Protein AF-A0A932K5E8-F1 (afdb_monomer_lite)

Foldseek 3Di:
DDPPPDPPPDPVVVVVVVVVVLVVQCVCCVPVVSNVSVVVSVVVVVCVVCVVCVVVCCCVVVVVLVVVLVVLCQPPDPPDRPNDPVSCVVDPVNVVSNLLVVLLCLLVVDPDDDDDPSVVSVVSNVVSVVVVVVVVVVVVVVVVVVVVVVVVVVLVVCCDVVNVRPNVVVVVVVVVVVVVVVVVVPPDDPPDDD

Sequence (194 aa):
MSPSFVPHTLERNLLILVPTILGILTLTRLIPRVSWLSRISFGFLMGYGAGLAIPLTIASLLLKQVAGTVLPLVSVEDQRIQTSLPALLGNVNSLFIIVGVLAVLIYFFFSIQHTGPLRVISRIGISFLMVYFGASFGATVMGRFSLLYGRLFDLYTFSTDRYFYATPILLGLLLLSLLALALLERKPPPTGGA

Radius of gyration: 31.19 Å; chains: 1; bounding box: 66×71×82 Å

Secondary structure (DSSP, 8-state):
---------SHHHHHHHHHHHHHHHHHGGGSTTTTTTHHHHHHHHHHHHHHHHHHHHHHHHHHHHHHHHHGGGS---TT-----HHHHHH-HHHHHHHHHHHHHHHHHS-SS---STHHHHHHHHHHHHHHHHHHHHHHHHHHHHHHHHHHHHHHHHTTSGGGTTHHHHHHHHHHHHHHHHHHHHTS-------

Structure (mmCIF, N/CA/C/O backbone):
data_AF-A0A932K5E8-F1
#
_entry.id   AF-A0A932K5E8-F1
#
loop_
_atom_site.group_PDB
_atom_site.id
_atom_site.type_symbol
_atom_site.label_atom_id
_atom_site.label_alt_id
_atom_site.label_comp_id
_atom_site.label_asym_id
_atom_site.label_entity_id
_atom_site.label_seq_id
_atom_site.pdbx_PDB_ins_code
_atom_site.Cartn_x
_atom_site.Cartn_y
_atom_site.Cartn_z
_atom_site.occupancy
_atom_site.B_iso_or_equiv
_atom_site.auth_seq_id
_atom_site.auth_comp_id
_atom_site.auth_asym_id
_atom_site.auth_atom_id
_atom_site.pdbx_PDB_model_num
ATOM 1 N N . MET A 1 1 ? 14.011 -46.465 1.479 1.00 44.19 1 MET A N 1
ATOM 2 C CA . MET A 1 1 ? 12.967 -46.086 2.454 1.00 44.19 1 MET A CA 1
ATOM 3 C C . MET A 1 1 ? 11.695 -45.820 1.669 1.00 44.19 1 MET A C 1
ATOM 5 O O . MET A 1 1 ? 11.722 -44.999 0.764 1.00 44.19 1 MET A O 1
ATOM 9 N N . SER A 1 2 ? 10.664 -46.615 1.918 1.00 39.50 2 SER A N 1
ATOM 10 C CA . SER A 1 2 ? 9.413 -46.709 1.162 1.00 39.50 2 SER A CA 1
ATOM 11 C C . SER A 1 2 ? 8.631 -45.387 1.080 1.00 39.50 2 SER A C 1
ATOM 13 O O . SER A 1 2 ? 8.605 -44.642 2.060 1.00 39.50 2 SER A O 1
ATOM 15 N N . PR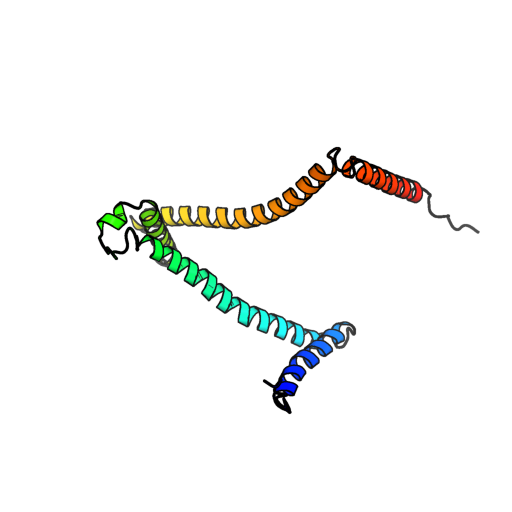O A 1 3 ? 7.925 -45.113 -0.036 1.00 46.44 3 PRO A N 1
ATOM 16 C CA . PRO A 1 3 ? 6.834 -44.153 -0.025 1.00 46.44 3 PRO A CA 1
ATOM 17 C C . PRO A 1 3 ? 5.711 -44.776 0.810 1.00 46.44 3 PRO A C 1
ATOM 19 O O . PRO A 1 3 ? 5.088 -45.760 0.411 1.00 46.44 3 PRO A O 1
ATOM 22 N N . SER A 1 4 ? 5.504 -44.268 2.021 1.00 48.47 4 SER A N 1
ATOM 23 C CA . SER A 1 4 ? 4.372 -44.656 2.851 1.00 48.47 4 SER A CA 1
ATOM 24 C C . SER A 1 4 ? 3.094 -44.141 2.193 1.00 48.47 4 SER A C 1
ATOM 26 O O . SER A 1 4 ? 2.711 -42.981 2.326 1.00 48.47 4 SER A O 1
ATOM 28 N N . PHE A 1 5 ? 2.424 -45.032 1.464 1.00 51.44 5 PHE A N 1
ATOM 29 C CA . PHE A 1 5 ? 1.006 -44.918 1.159 1.00 51.44 5 PHE A CA 1
ATOM 30 C C . PHE A 1 5 ? 0.250 -44.909 2.488 1.00 51.44 5 PHE A C 1
ATOM 32 O O . PHE A 1 5 ? -0.075 -45.951 3.050 1.00 51.44 5 PHE A O 1
ATOM 39 N N . VAL A 1 6 ? 0.032 -43.714 3.030 1.00 61.41 6 VAL A N 1
ATOM 40 C CA . VAL A 1 6 ? -0.882 -43.507 4.148 1.00 61.41 6 VAL A CA 1
ATOM 41 C C . VAL A 1 6 ? -2.296 -43.704 3.591 1.00 61.41 6 VAL A C 1
ATOM 43 O O . VAL A 1 6 ? -2.681 -42.966 2.679 1.00 61.41 6 VAL A O 1
ATOM 46 N N . PRO A 1 7 ? -3.093 -44.670 4.079 1.00 49.12 7 PRO A N 1
ATOM 47 C CA . PRO A 1 7 ? -4.482 -44.792 3.663 1.00 49.12 7 PRO A CA 1
ATOM 48 C C . PRO A 1 7 ? -5.259 -43.589 4.220 1.00 49.12 7 PRO A C 1
ATOM 50 O O . PRO A 1 7 ? -5.641 -43.543 5.385 1.00 49.12 7 PRO A O 1
ATOM 53 N N . HIS A 1 8 ? -5.448 -42.559 3.395 1.00 58.03 8 HIS A N 1
ATOM 54 C CA . HIS A 1 8 ? -6.218 -41.353 3.716 1.00 58.03 8 HIS A CA 1
ATOM 55 C C . HIS A 1 8 ? -7.723 -41.607 3.575 1.00 58.03 8 HIS A C 1
ATOM 57 O O . HIS A 1 8 ? -8.399 -40.990 2.755 1.00 58.03 8 HIS A O 1
ATOM 63 N N . THR A 1 9 ? -8.268 -42.555 4.324 1.00 64.12 9 THR A N 1
ATOM 64 C CA . THR A 1 9 ? -9.646 -43.009 4.118 1.00 64.12 9 THR A CA 1
ATOM 65 C C . THR A 1 9 ? -10.542 -42.510 5.242 1.00 64.12 9 THR A C 1
ATOM 67 O O . THR A 1 9 ? -10.662 -43.164 6.269 1.00 64.12 9 THR A O 1
ATOM 70 N N . LEU A 1 10 ? -11.099 -41.307 5.032 1.00 56.56 10 LEU A N 1
ATOM 71 C CA . LEU A 1 10 ? -12.474 -40.843 5.329 1.00 56.56 10 LEU A CA 1
ATOM 72 C C . LEU A 1 10 ? -12.497 -39.353 5.734 1.00 56.56 10 LEU A C 1
ATOM 74 O O . LEU A 1 10 ? -13.234 -38.576 5.131 1.00 56.56 10 LEU A O 1
ATOM 78 N N . GLU A 1 11 ? -11.624 -38.913 6.648 1.00 59.44 11 GLU A N 1
ATOM 79 C CA . GLU A 1 11 ? -11.642 -37.524 7.156 1.00 59.44 11 GLU A CA 1
ATOM 80 C C . GLU A 1 11 ? -11.139 -36.485 6.138 1.00 59.44 11 GLU A C 1
ATOM 82 O O . GLU A 1 11 ? -11.678 -35.383 6.029 1.00 59.44 11 GLU A O 1
ATOM 87 N N . ARG A 1 12 ? -10.154 -36.851 5.307 1.00 60.47 12 ARG A N 1
ATOM 88 C CA . ARG A 1 12 ? -9.598 -35.967 4.264 1.00 60.47 12 ARG A CA 1
ATOM 89 C C . ARG A 1 12 ? -10.563 -35.736 3.095 1.00 60.47 12 ARG A C 1
ATOM 91 O O . ARG A 1 12 ? -10.494 -34.697 2.444 1.00 60.47 12 ARG A O 1
ATOM 98 N N . ASN A 1 13 ? -11.483 -36.673 2.851 1.00 65.25 13 ASN A N 1
ATOM 99 C CA . ASN A 1 13 ? -12.465 -36.574 1.767 1.00 65.25 13 ASN A CA 1
ATOM 100 C C . ASN A 1 13 ? -13.564 -35.544 2.080 1.00 65.25 13 ASN A C 1
ATOM 102 O O . ASN A 1 13 ? -13.998 -34.828 1.179 1.00 65.25 13 ASN A O 1
ATOM 106 N N . LEU A 1 14 ? -13.952 -35.392 3.353 1.00 63.97 14 LEU A N 1
ATOM 107 C CA . LEU A 1 14 ? -14.889 -34.346 3.790 1.00 63.97 14 LEU A CA 1
ATOM 108 C C . LEU A 1 14 ? -14.326 -32.933 3.568 1.00 63.97 14 LEU A C 1
ATOM 110 O O . LEU A 1 14 ? -15.061 -32.021 3.192 1.00 63.97 14 LEU A O 1
ATOM 114 N N . LEU A 1 15 ? -13.010 -32.765 3.720 1.00 76.38 15 LEU A N 1
ATOM 115 C CA . LEU A 1 15 ? -12.326 -31.484 3.521 1.00 76.38 15 LEU A CA 1
ATOM 116 C C . LEU A 1 15 ? -12.278 -31.062 2.039 1.00 76.38 15 LEU A C 1
ATOM 118 O O . LEU A 1 15 ? -12.256 -29.872 1.741 1.00 76.38 15 LEU A O 1
ATOM 122 N N . ILE A 1 16 ? -12.328 -32.023 1.108 1.00 78.25 16 ILE A N 1
ATOM 123 C CA . ILE A 1 16 ? -12.427 -31.782 -0.345 1.00 78.25 16 ILE A CA 1
ATOM 124 C C . ILE A 1 16 ? -13.882 -31.516 -0.762 1.00 78.25 16 ILE A C 1
ATOM 126 O O . ILE A 1 16 ? -14.140 -30.778 -1.716 1.00 78.25 16 ILE A O 1
ATOM 130 N N . LEU A 1 17 ? -14.852 -32.063 -0.028 1.00 83.25 17 LEU A N 1
ATOM 131 C CA . LEU A 1 17 ? -16.273 -31.922 -0.336 1.00 83.25 17 LEU A CA 1
ATOM 132 C C . LEU A 1 17 ? -16.746 -30.462 -0.242 1.00 83.25 17 LEU A C 1
ATOM 134 O O . LEU A 1 17 ? -17.456 -29.993 -1.127 1.00 83.25 17 LEU A O 1
ATOM 138 N N . VAL A 1 18 ? -16.298 -29.720 0.776 1.00 85.31 18 VAL A N 1
ATOM 139 C CA . VAL A 1 18 ? -16.659 -28.305 0.989 1.00 85.31 18 VAL A CA 1
ATOM 140 C C . VAL A 1 18 ? -16.274 -27.404 -0.202 1.00 85.31 18 VAL A C 1
ATOM 142 O O . VAL A 1 18 ? -17.171 -26.776 -0.766 1.00 85.31 18 VAL A O 1
ATOM 145 N N . PRO A 1 19 ? -15.005 -27.337 -0.659 1.00 85.31 19 PRO A N 1
ATOM 146 C CA . PRO A 1 19 ? -14.639 -26.521 -1.817 1.00 85.31 19 PRO A CA 1
ATOM 147 C C . PRO A 1 19 ? -15.270 -27.025 -3.120 1.00 85.31 19 PRO A C 1
ATOM 149 O O . PRO A 1 19 ? -15.580 -26.213 -3.989 1.00 85.31 19 PRO A O 1
ATOM 152 N N . THR A 1 20 ? -15.529 -28.330 -3.248 1.00 86.88 20 THR A N 1
ATOM 153 C CA . THR A 1 20 ? -16.212 -28.891 -4.427 1.00 86.88 20 THR A CA 1
ATOM 154 C C . THR A 1 20 ? -17.667 -28.427 -4.497 1.00 86.88 20 THR A C 1
ATOM 156 O O . THR A 1 20 ? -18.115 -27.961 -5.544 1.00 86.88 20 THR A O 1
ATOM 159 N N . ILE A 1 21 ? -18.390 -28.465 -3.372 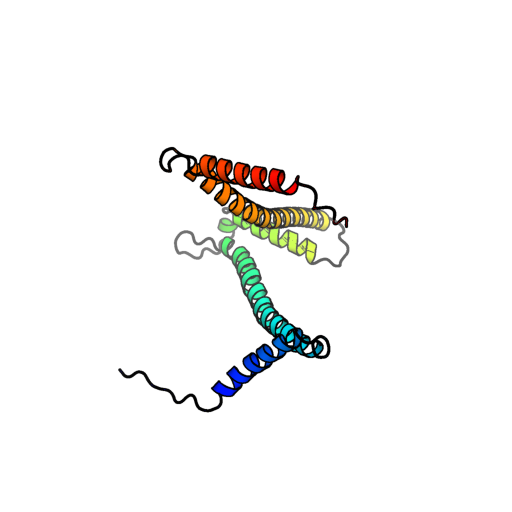1.00 90.00 21 ILE A N 1
ATOM 160 C CA . ILE A 1 21 ? -19.756 -27.935 -3.269 1.00 90.00 21 ILE A CA 1
ATOM 161 C C . ILE A 1 21 ? -19.754 -26.433 -3.555 1.00 90.00 21 ILE A C 1
ATOM 163 O O . ILE A 1 21 ? -20.521 -25.976 -4.397 1.00 90.00 21 ILE A O 1
ATOM 167 N N . LEU A 1 22 ? -18.866 -25.663 -2.921 1.00 87.94 22 LEU A N 1
ATOM 168 C CA . LEU A 1 22 ? -18.779 -24.217 -3.147 1.00 87.94 22 LEU A CA 1
ATOM 169 C C . LEU A 1 22 ? -18.442 -23.877 -4.606 1.00 87.94 22 LEU A C 1
ATOM 171 O O . LEU A 1 22 ? -18.996 -22.914 -5.139 1.00 87.94 22 LEU A O 1
ATOM 175 N N . GLY A 1 23 ? -17.600 -24.680 -5.260 1.00 86.31 23 GLY A N 1
ATOM 176 C CA . GLY A 1 23 ? -17.284 -24.584 -6.683 1.00 86.31 23 GLY A CA 1
ATOM 177 C C . GLY A 1 23 ? -18.501 -24.840 -7.570 1.00 86.31 23 GLY A C 1
ATOM 178 O O . GLY A 1 23 ? -18.822 -24.005 -8.414 1.00 86.31 23 GLY A O 1
ATOM 179 N N . ILE A 1 24 ? -19.247 -25.921 -7.328 1.00 89.19 24 ILE A N 1
ATOM 180 C CA . ILE A 1 24 ? -20.499 -26.218 -8.049 1.00 89.19 24 ILE A CA 1
ATOM 181 C C . ILE A 1 24 ? -21.523 -25.094 -7.842 1.00 89.19 24 ILE A C 1
ATOM 183 O O . ILE A 1 24 ? -22.178 -24.655 -8.788 1.00 89.19 24 ILE A O 1
ATOM 187 N N . LEU A 1 25 ? -21.611 -24.555 -6.626 1.00 87.88 25 LEU A N 1
ATOM 188 C CA . LEU A 1 25 ? -22.473 -23.423 -6.310 1.00 87.88 25 LEU A CA 1
ATOM 189 C C . LEU A 1 25 ? -22.115 -22.158 -7.110 1.00 87.88 25 LEU A C 1
ATOM 191 O O . LEU A 1 25 ? -23.016 -21.383 -7.425 1.00 87.88 25 LEU A O 1
ATOM 195 N N . THR A 1 26 ? -20.857 -21.952 -7.521 1.00 87.19 26 THR A N 1
ATOM 196 C CA . THR A 1 26 ? -20.506 -20.825 -8.412 1.00 87.19 26 THR A CA 1
ATOM 197 C C . THR A 1 26 ? -21.070 -20.978 -9.827 1.00 87.19 26 THR A C 1
ATOM 199 O O . THR A 1 26 ? -21.420 -19.975 -10.452 1.00 87.19 26 THR A O 1
ATOM 202 N N . LEU A 1 27 ? -21.248 -22.213 -10.315 1.00 87.31 27 LEU A N 1
ATOM 203 C CA . LEU A 1 27 ? -21.811 -22.480 -11.645 1.00 87.31 27 LEU A CA 1
ATOM 204 C C . LEU A 1 27 ? -23.292 -22.089 -11.734 1.00 87.31 27 LEU A C 1
ATOM 206 O O . LEU A 1 27 ? -23.773 -21.731 -12.809 1.00 87.31 27 LEU A O 1
ATOM 210 N N . THR A 1 28 ? -24.006 -22.056 -10.602 1.00 88.19 28 THR A N 1
ATOM 211 C CA . THR A 1 28 ? -25.412 -21.604 -10.542 1.00 88.19 28 THR A CA 1
ATOM 212 C C . THR A 1 28 ? -25.599 -20.145 -10.969 1.00 88.19 28 THR A C 1
ATOM 214 O O . THR A 1 28 ? -26.714 -19.744 -11.298 1.00 88.19 28 THR A O 1
ATOM 217 N N . ARG A 1 29 ? -24.514 -19.358 -11.053 1.00 82.38 29 ARG A N 1
ATOM 218 C CA . ARG A 1 29 ? -24.519 -17.996 -11.605 1.00 82.38 29 ARG A CA 1
ATOM 219 C C . ARG A 1 29 ? -24.986 -17.942 -13.066 1.00 82.38 29 ARG A C 1
ATOM 221 O O . ARG A 1 29 ? -25.520 -16.917 -13.478 1.00 82.38 29 ARG A O 1
ATOM 228 N N . LEU A 1 30 ? -24.812 -19.018 -13.837 1.00 84.69 30 LEU A N 1
ATOM 229 C CA . LEU A 1 30 ? -25.235 -19.089 -15.243 1.00 84.69 30 LEU A CA 1
ATOM 230 C C . LEU A 1 30 ? -26.766 -19.118 -15.401 1.00 84.69 30 LEU A C 1
ATOM 232 O O . LEU A 1 30 ? -27.276 -18.790 -16.469 1.00 84.69 30 LEU A O 1
ATOM 236 N N . ILE A 1 31 ? -27.505 -19.478 -14.345 1.00 88.69 31 ILE A N 1
ATOM 237 C CA . ILE A 1 31 ? -28.967 -19.552 -14.358 1.00 88.69 31 ILE A CA 1
ATOM 238 C C . ILE A 1 31 ? -29.522 -18.421 -13.475 1.00 88.69 31 ILE A C 1
ATOM 240 O O . ILE A 1 31 ? -29.455 -18.508 -12.244 1.00 88.69 31 ILE A O 1
ATOM 244 N N . PRO A 1 32 ? -30.136 -17.370 -14.054 1.00 78.31 32 PRO A N 1
ATOM 245 C CA . PRO A 1 32 ? -30.545 -16.177 -13.306 1.00 78.31 32 PRO A CA 1
ATOM 246 C C . PRO A 1 32 ? -31.547 -16.463 -12.173 1.00 78.31 32 PRO A C 1
ATOM 248 O O . PRO A 1 32 ? -31.573 -15.733 -11.187 1.00 78.31 32 PRO A O 1
ATOM 251 N N . ARG A 1 33 ? -32.324 -17.554 -12.259 1.00 82.00 33 ARG A N 1
ATOM 252 C CA . ARG A 1 33 ? -33.308 -17.953 -11.233 1.00 82.00 33 ARG A CA 1
ATOM 253 C C . ARG A 1 33 ? -32.697 -18.523 -9.946 1.00 82.00 33 ARG A C 1
ATOM 255 O O . ARG A 1 33 ? -33.308 -18.381 -8.895 1.00 82.00 33 ARG A O 1
ATOM 262 N N . VAL A 1 34 ? -31.513 -19.141 -10.002 1.00 87.19 34 VAL A N 1
ATOM 263 C CA . VAL A 1 34 ? -30.836 -19.755 -8.832 1.00 87.19 34 VAL A CA 1
ATOM 264 C C . VAL A 1 34 ? -29.540 -19.039 -8.440 1.00 87.19 34 VAL A C 1
ATOM 266 O O . VAL A 1 34 ? -28.855 -19.448 -7.504 1.00 87.19 34 VAL A O 1
ATOM 269 N N . SER A 1 35 ? -29.238 -17.907 -9.082 1.00 83.38 35 SER A N 1
ATOM 270 C CA . SER A 1 35 ? -28.021 -17.119 -8.854 1.00 83.38 35 SER A CA 1
ATOM 271 C C . SER A 1 35 ? -27.822 -16.643 -7.404 1.00 83.38 35 SER A C 1
ATOM 273 O O . SER A 1 35 ? -26.704 -16.264 -7.048 1.00 83.38 35 SER A O 1
ATOM 275 N N . TRP A 1 36 ? -28.855 -16.636 -6.554 1.00 87.19 36 TRP A N 1
ATOM 276 C CA . TRP A 1 36 ? -28.710 -16.307 -5.131 1.00 87.19 36 TRP A CA 1
ATOM 277 C C . TRP A 1 36 ? -27.770 -17.277 -4.400 1.00 87.19 36 TRP A C 1
ATOM 279 O O . TRP A 1 36 ? -27.002 -16.843 -3.543 1.00 87.19 36 TRP A O 1
ATOM 289 N N . LEU A 1 37 ? -27.744 -18.552 -4.793 1.00 86.69 37 LEU A N 1
ATOM 290 C CA . LEU A 1 37 ? -26.937 -19.577 -4.131 1.00 86.69 37 LEU A CA 1
ATOM 291 C C . LEU A 1 37 ? -25.427 -19.360 -4.344 1.00 86.69 37 LEU A C 1
ATOM 293 O O . LEU A 1 37 ? -24.624 -19.589 -3.442 1.00 86.69 37 LEU A O 1
ATOM 297 N N . SER A 1 38 ? -25.044 -18.785 -5.489 1.00 87.88 38 SER A N 1
ATOM 298 C CA . SER A 1 38 ? -23.664 -18.374 -5.773 1.00 87.88 38 SER A CA 1
ATOM 299 C C . SER A 1 38 ? -23.144 -17.293 -4.810 1.00 87.88 38 SER A C 1
ATOM 301 O O . SER A 1 38 ? -21.930 -17.196 -4.616 1.00 87.88 38 SER A O 1
ATOM 303 N N . ARG A 1 39 ? -24.022 -16.505 -4.166 1.00 88.75 39 ARG A N 1
ATOM 304 C CA . ARG A 1 39 ? -23.615 -15.486 -3.177 1.00 88.75 39 ARG A CA 1
ATOM 305 C C . ARG A 1 39 ? -22.995 -16.113 -1.931 1.00 88.75 39 ARG A C 1
ATOM 307 O O . ARG A 1 39 ? -22.100 -15.510 -1.352 1.00 88.75 39 ARG A O 1
ATOM 314 N N . ILE A 1 40 ? -23.423 -17.321 -1.557 1.00 90.38 40 ILE A N 1
ATOM 315 C CA . ILE A 1 40 ? -22.870 -18.062 -0.414 1.00 90.38 40 ILE A CA 1
ATOM 316 C C . ILE A 1 40 ? -21.417 -18.457 -0.704 1.00 90.38 40 ILE A C 1
ATOM 318 O O . ILE A 1 40 ? -20.550 -18.235 0.137 1.00 90.38 40 ILE A O 1
ATOM 322 N N . SER A 1 41 ? -21.119 -18.937 -1.917 1.00 89.44 41 SER A N 1
ATOM 323 C CA . SER A 1 41 ? -19.744 -19.249 -2.329 1.00 89.44 41 SER A CA 1
ATOM 324 C C . SER A 1 41 ? -18.839 -18.025 -2.353 1.00 89.44 41 SER A C 1
ATOM 326 O O . SER A 1 41 ? -17.715 -18.087 -1.858 1.00 89.44 41 SER A O 1
ATOM 328 N N . PHE A 1 42 ? -19.321 -16.899 -2.885 1.00 87.25 42 PHE A N 1
ATOM 329 C CA . PHE A 1 42 ? -18.551 -15.653 -2.875 1.00 87.25 42 PHE A CA 1
ATOM 330 C C . PHE A 1 42 ? -18.354 -15.107 -1.459 1.00 87.25 42 PHE A C 1
ATOM 332 O O . PHE A 1 42 ? -17.260 -14.648 -1.141 1.00 87.25 42 PHE A O 1
ATOM 339 N N . GLY A 1 43 ? -19.372 -15.202 -0.599 1.00 91.75 43 GLY A N 1
ATOM 340 C CA . GLY A 1 43 ? -19.283 -14.827 0.810 1.00 91.75 43 GLY A CA 1
ATOM 341 C C . GLY A 1 43 ? -18.272 -15.678 1.576 1.00 91.75 43 GLY A C 1
ATOM 342 O O . GLY A 1 43 ? -17.451 -15.128 2.304 1.00 91.75 43 GLY A O 1
ATOM 343 N N . PHE A 1 44 ? -18.262 -16.996 1.355 1.00 91.19 44 PHE A N 1
ATOM 344 C CA . PHE A 1 44 ? -17.268 -17.893 1.944 1.00 91.19 44 PHE A CA 1
ATOM 345 C C . PHE A 1 44 ? -15.853 -17.581 1.448 1.00 91.19 44 PHE A C 1
ATOM 347 O O . PHE A 1 44 ? -14.931 -17.490 2.253 1.00 91.19 44 PHE A O 1
ATOM 354 N N . LEU A 1 45 ? -15.673 -17.366 0.140 1.00 89.94 45 LEU A N 1
ATOM 355 C CA . LEU A 1 45 ? -14.366 -17.046 -0.436 1.00 89.94 45 LEU A CA 1
ATOM 356 C C . LEU A 1 45 ? -13.817 -15.715 0.102 1.00 89.94 45 LEU A C 1
ATOM 358 O O . LEU A 1 45 ? -12.649 -15.648 0.485 1.00 89.94 45 LEU A O 1
ATOM 362 N N . MET A 1 46 ? -14.658 -14.677 0.181 1.00 92.50 46 MET A N 1
ATOM 363 C CA . MET A 1 46 ? -14.279 -13.397 0.787 1.00 92.50 46 MET A CA 1
ATOM 364 C C . MET A 1 46 ? -14.020 -13.526 2.288 1.00 92.50 46 MET A C 1
ATOM 366 O O . MET A 1 46 ? -13.043 -12.971 2.778 1.00 92.50 46 MET A O 1
ATOM 370 N N . GLY A 1 47 ? -14.848 -14.282 3.013 1.00 93.19 47 GLY A N 1
ATOM 371 C CA . GLY A 1 47 ? -14.684 -14.517 4.448 1.00 93.19 47 GLY A CA 1
ATOM 372 C C . GLY A 1 47 ? -13.394 -15.265 4.777 1.00 93.19 47 GLY A C 1
ATOM 373 O O . GLY A 1 47 ? -12.660 -14.854 5.669 1.00 93.19 47 GLY A O 1
ATOM 374 N N . TYR A 1 48 ? -13.067 -16.311 4.016 1.00 91.62 48 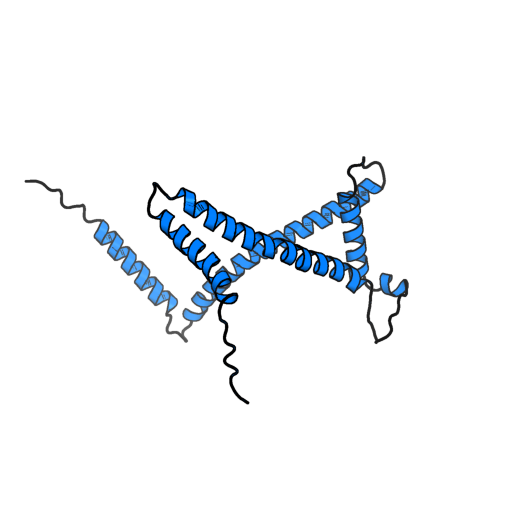TYR A N 1
ATOM 375 C CA . TYR A 1 48 ? -11.804 -17.038 4.136 1.00 91.62 48 TYR A CA 1
ATOM 376 C C . TYR A 1 48 ? -10.604 -16.149 3.783 1.00 91.62 48 TYR A C 1
ATOM 378 O O . TYR A 1 48 ? -9.642 -16.069 4.547 1.00 91.62 48 TYR A O 1
ATOM 386 N N . GLY A 1 49 ? -10.682 -15.430 2.658 1.00 91.50 49 GLY A N 1
ATOM 387 C CA . GLY A 1 49 ? -9.627 -14.521 2.215 1.00 91.50 49 GLY A CA 1
ATOM 388 C C . GLY A 1 49 ? -9.350 -13.410 3.229 1.00 91.50 49 GLY A C 1
ATOM 389 O O . GLY A 1 49 ? -8.206 -13.217 3.630 1.00 91.50 49 GLY A O 1
ATOM 390 N N . ALA A 1 50 ? -10.392 -12.724 3.699 1.00 93.00 50 ALA A N 1
ATOM 391 C CA . ALA A 1 50 ? -10.279 -11.681 4.715 1.00 93.00 50 ALA A CA 1
ATOM 392 C C . ALA A 1 50 ? -9.855 -12.248 6.080 1.00 93.00 50 ALA A C 1
ATOM 394 O O . ALA A 1 50 ? -9.013 -11.655 6.751 1.00 93.00 50 ALA A O 1
ATOM 395 N N . GLY A 1 51 ? -10.381 -13.413 6.469 1.00 93.06 51 GLY A N 1
ATOM 396 C CA . GLY A 1 51 ? -10.066 -14.077 7.734 1.00 93.06 51 GLY A CA 1
ATOM 397 C C . GLY A 1 51 ? -8.595 -14.469 7.865 1.00 93.06 51 GLY A C 1
ATOM 398 O O . GLY A 1 51 ? -8.046 -14.396 8.959 1.00 93.06 51 GLY A O 1
ATOM 399 N N . LEU A 1 52 ? -7.933 -14.815 6.758 1.00 92.31 52 LEU A N 1
ATOM 400 C CA . LEU A 1 52 ? -6.483 -15.016 6.738 1.00 92.31 52 LEU A CA 1
ATOM 401 C C . LEU A 1 52 ? -5.722 -13.699 6.563 1.00 92.31 52 LEU A C 1
ATOM 403 O O . LEU A 1 52 ? -4.756 -13.441 7.280 1.00 92.31 52 LEU A O 1
ATOM 407 N N . ALA A 1 53 ? -6.148 -12.848 5.630 1.00 91.38 53 ALA A N 1
ATOM 408 C CA . ALA A 1 53 ? -5.409 -11.644 5.271 1.00 91.38 53 ALA A CA 1
ATOM 409 C C . ALA A 1 53 ? -5.354 -10.613 6.406 1.00 91.38 53 ALA A C 1
ATOM 411 O O . ALA A 1 53 ? -4.298 -10.029 6.632 1.00 91.38 53 ALA A O 1
ATOM 412 N N . ILE A 1 54 ? -6.447 -10.387 7.140 1.00 91.81 54 ILE A N 1
ATOM 413 C CA . ILE A 1 54 ? -6.513 -9.370 8.202 1.00 91.81 54 ILE A CA 1
ATOM 414 C C . ILE A 1 54 ? -5.496 -9.651 9.321 1.00 91.81 54 ILE A C 1
ATOM 416 O O . ILE A 1 54 ? -4.628 -8.807 9.541 1.00 91.81 54 ILE A O 1
ATOM 420 N N . PRO A 1 55 ? -5.507 -10.810 10.007 1.00 90.75 55 PRO A N 1
ATOM 421 C CA . PRO A 1 55 ? -4.541 -11.062 11.072 1.00 90.75 55 PRO A CA 1
ATOM 422 C C . PRO A 1 55 ? -3.106 -11.129 10.543 1.00 90.75 55 PRO A C 1
ATOM 424 O O . PRO A 1 55 ? -2.202 -10.637 11.211 1.00 90.75 55 PRO A O 1
ATOM 427 N N . LEU A 1 56 ? -2.878 -11.663 9.336 1.00 86.75 56 LEU A N 1
ATOM 428 C CA . LEU A 1 56 ? -1.541 -11.714 8.733 1.00 86.75 56 LEU A CA 1
ATOM 429 C C . LEU A 1 56 ? -0.996 -10.326 8.393 1.00 86.75 56 LEU A C 1
ATOM 431 O O . LEU A 1 56 ? 0.181 -10.051 8.629 1.00 86.75 56 LEU A O 1
ATOM 435 N N . THR A 1 57 ? -1.823 -9.440 7.843 1.00 87.69 57 THR A N 1
ATOM 436 C CA . THR A 1 57 ? -1.421 -8.065 7.517 1.00 87.69 57 THR A CA 1
ATOM 437 C C . THR A 1 57 ? -1.214 -7.241 8.780 1.00 87.69 57 THR A C 1
ATOM 439 O O . THR A 1 57 ? -0.193 -6.572 8.884 1.00 87.69 57 THR A O 1
ATOM 442 N N . ILE A 1 58 ? -2.099 -7.354 9.773 1.00 87.69 58 ILE A N 1
ATOM 443 C CA . ILE A 1 58 ? -1.935 -6.713 11.085 1.00 87.69 58 ILE A CA 1
ATOM 444 C C . ILE A 1 58 ? -0.648 -7.203 11.748 1.00 87.69 58 ILE A C 1
ATOM 446 O O . ILE A 1 58 ? 0.199 -6.388 12.104 1.00 87.69 58 ILE A O 1
ATOM 450 N N . ALA A 1 59 ? -0.456 -8.519 11.867 1.00 85.38 59 ALA A N 1
ATOM 451 C CA . ALA A 1 59 ? 0.729 -9.074 12.507 1.00 85.38 59 ALA A CA 1
ATOM 452 C C . ALA A 1 59 ? 2.005 -8.692 11.746 1.00 85.38 59 ALA A C 1
ATOM 454 O O . ALA A 1 59 ? 2.965 -8.221 12.343 1.00 85.38 59 ALA A O 1
ATOM 455 N N . SER A 1 60 ? 2.033 -8.830 10.422 1.00 84.81 60 SER A N 1
ATOM 456 C CA . SER A 1 60 ? 3.247 -8.541 9.655 1.00 84.81 60 SER A CA 1
ATOM 457 C C . SER A 1 60 ? 3.568 -7.053 9.556 1.00 84.81 60 SER A C 1
ATOM 459 O O . SER A 1 60 ? 4.737 -6.702 9.668 1.00 84.81 60 SER A O 1
ATOM 461 N N . LEU A 1 61 ? 2.583 -6.177 9.351 1.00 85.69 61 LEU A N 1
ATOM 462 C CA . LEU A 1 61 ? 2.828 -4.743 9.195 1.00 85.69 61 LEU A CA 1
ATOM 463 C C . LEU A 1 61 ? 3.040 -4.073 10.551 1.00 85.69 61 LEU A C 1
ATOM 465 O O . LEU A 1 61 ? 4.036 -3.372 10.716 1.00 85.69 61 LEU A O 1
ATOM 469 N N . LEU A 1 62 ? 2.177 -4.337 11.541 1.00 85.12 62 LEU A N 1
ATOM 470 C CA . LEU A 1 62 ? 2.307 -3.703 12.854 1.00 85.12 62 LEU A CA 1
ATOM 471 C C . LEU A 1 62 ? 3.513 -4.231 13.625 1.00 85.12 62 LEU A C 1
ATOM 473 O O . LEU A 1 62 ? 4.265 -3.408 14.139 1.00 85.12 62 LEU A O 1
ATOM 477 N N . LEU A 1 63 ? 3.764 -5.552 13.686 1.00 84.62 63 LEU A N 1
ATOM 478 C CA . LEU A 1 63 ? 4.952 -6.021 14.418 1.00 84.62 63 LEU A CA 1
ATOM 479 C C . LEU A 1 63 ? 6.240 -5.539 13.758 1.00 84.62 63 LEU A C 1
ATOM 481 O O . LEU A 1 63 ? 7.155 -5.152 14.476 1.00 84.62 63 LEU A O 1
ATOM 485 N N . LYS A 1 64 ? 6.331 -5.520 12.422 1.00 85.12 64 LYS A N 1
ATOM 486 C CA . LYS A 1 64 ? 7.528 -4.989 11.750 1.00 85.12 64 LYS A CA 1
ATOM 487 C C . LYS A 1 64 ? 7.695 -3.493 11.992 1.00 85.12 64 LYS A C 1
ATOM 489 O O . LYS A 1 64 ? 8.818 -3.047 12.200 1.00 85.12 64 LYS A O 1
ATOM 494 N N . GLN A 1 65 ? 6.604 -2.731 12.001 1.00 82.56 65 GLN A N 1
ATOM 495 C CA . GLN A 1 65 ? 6.647 -1.301 12.287 1.00 82.56 65 GLN A CA 1
ATOM 496 C C . GLN A 1 65 ? 7.070 -1.036 13.737 1.00 82.56 65 GLN A C 1
ATOM 498 O O . GLN A 1 65 ? 7.971 -0.236 13.962 1.00 82.56 65 GLN A O 1
ATOM 503 N N . VAL A 1 66 ? 6.508 -1.759 14.709 1.00 82.69 66 VAL A N 1
ATOM 504 C CA . VAL A 1 66 ? 6.895 -1.664 16.127 1.00 82.69 66 VAL A CA 1
ATOM 505 C C . VAL A 1 66 ? 8.347 -2.102 16.324 1.00 82.69 66 VAL A C 1
ATOM 507 O O . VAL A 1 66 ? 9.133 -1.359 16.908 1.00 82.69 66 VAL A O 1
ATOM 510 N N . ALA A 1 67 ? 8.754 -3.247 15.773 1.00 80.88 67 ALA A N 1
ATOM 511 C CA . ALA A 1 67 ? 10.140 -3.712 15.837 1.00 80.88 67 ALA A CA 1
ATOM 512 C C . ALA A 1 67 ? 11.113 -2.697 15.212 1.00 80.88 67 ALA A C 1
ATOM 514 O O . ALA A 1 67 ? 12.169 -2.433 15.781 1.00 80.88 67 ALA A O 1
ATOM 515 N N . GLY A 1 68 ? 10.729 -2.064 14.099 1.00 76.44 68 GLY A N 1
ATOM 516 C CA . GLY A 1 68 ? 11.497 -1.004 13.445 1.00 76.44 68 GLY A CA 1
ATOM 517 C C . GLY A 1 68 ? 11.665 0.268 14.282 1.00 76.44 68 GLY A C 1
ATOM 518 O O . GLY A 1 68 ? 12.622 1.001 14.063 1.00 76.44 68 GLY A O 1
ATOM 519 N N . THR A 1 69 ? 10.795 0.517 15.267 1.00 76.31 69 THR A N 1
ATOM 520 C CA . THR A 1 69 ? 10.967 1.618 16.236 1.00 76.31 69 THR A CA 1
ATOM 521 C C . THR A 1 69 ? 11.867 1.253 17.418 1.00 76.31 69 THR A C 1
ATOM 523 O O . THR A 1 69 ? 12.457 2.140 18.027 1.00 76.31 69 THR A O 1
ATOM 526 N N . VAL A 1 70 ? 12.016 -0.044 17.718 1.00 71.62 70 VAL A N 1
ATOM 527 C CA . VAL A 1 70 ? 12.847 -0.554 18.824 1.00 71.62 70 VAL A CA 1
ATOM 528 C C . VAL A 1 70 ? 14.281 -0.850 18.379 1.00 71.62 70 VAL A C 1
ATOM 530 O O . VAL A 1 70 ? 15.217 -0.577 19.122 1.00 71.62 70 VAL A O 1
ATOM 533 N N . LEU A 1 71 ? 14.485 -1.349 17.158 1.00 67.06 71 LEU A N 1
ATOM 534 C CA . LEU A 1 71 ? 15.815 -1.588 16.580 1.00 67.06 71 LEU A CA 1
ATOM 535 C C . LEU A 1 71 ? 16.783 -0.391 16.688 1.00 67.06 71 LEU A C 1
ATOM 537 O O . LEU A 1 71 ? 17.909 -0.590 17.134 1.00 67.06 71 LEU A O 1
ATOM 541 N N . PRO A 1 72 ? 16.382 0.848 16.343 1.00 63.66 72 PRO A N 1
ATOM 542 C CA . PRO A 1 72 ? 17.269 2.004 16.441 1.00 63.66 72 PRO A CA 1
ATOM 543 C C . PRO A 1 72 ? 17.660 2.380 17.882 1.00 63.66 72 PRO A C 1
ATOM 545 O O . PRO A 1 72 ? 18.672 3.052 18.074 1.00 63.66 72 PRO A O 1
ATOM 548 N N . LEU A 1 73 ? 16.893 1.956 18.894 1.00 59.38 73 LEU A N 1
ATOM 549 C CA . LEU A 1 73 ? 17.227 2.147 20.314 1.00 59.38 73 LEU A CA 1
ATOM 550 C C . LEU A 1 73 ? 18.327 1.190 20.794 1.00 59.38 73 LEU A C 1
ATOM 552 O O . LEU A 1 73 ? 18.928 1.421 21.841 1.00 59.38 73 LEU A O 1
ATOM 556 N N . VAL A 1 74 ? 18.585 0.121 20.040 1.00 60.38 74 VAL A N 1
ATOM 557 C CA . VAL A 1 74 ? 19.597 -0.889 20.343 1.00 60.38 74 VAL A CA 1
ATOM 558 C C . VAL A 1 74 ? 20.712 -0.754 19.310 1.00 60.38 74 VAL A C 1
ATOM 560 O O . VAL A 1 74 ? 20.775 -1.485 18.326 1.00 60.38 74 VAL A O 1
ATOM 563 N N . SER A 1 75 ? 21.603 0.215 19.512 1.00 55.06 75 SER A N 1
ATOM 564 C CA . SER A 1 75 ? 22.841 0.298 18.737 1.00 55.06 75 SER A CA 1
ATOM 565 C C . SER A 1 75 ? 23.742 -0.878 19.122 1.00 55.06 75 SER A C 1
ATOM 567 O O . SER A 1 75 ? 24.387 -0.859 20.170 1.00 55.06 75 SER A O 1
ATOM 569 N N . VAL A 1 76 ? 23.764 -1.922 18.292 1.00 55.31 76 VAL A N 1
ATOM 570 C CA . VAL A 1 76 ? 24.765 -2.992 18.377 1.00 55.31 76 VAL A CA 1
ATOM 571 C C . VAL A 1 76 ? 25.976 -2.540 17.575 1.00 55.31 76 VAL A C 1
ATOM 573 O O . VAL A 1 76 ? 26.178 -2.952 16.438 1.00 55.31 76 VAL A O 1
ATOM 576 N N . GLU A 1 77 ? 26.761 -1.651 18.167 1.00 54.03 77 GLU A N 1
ATOM 577 C CA . GLU A 1 77 ? 28.137 -1.445 17.738 1.00 54.03 77 GLU A CA 1
ATOM 578 C C . GLU A 1 77 ? 28.998 -2.362 18.619 1.00 54.03 77 GLU A C 1
ATOM 580 O O . GLU A 1 77 ? 28.968 -2.271 19.848 1.00 54.03 77 GLU A O 1
ATOM 585 N N . ASP A 1 78 ? 29.717 -3.290 17.988 1.00 51.72 78 ASP A N 1
ATOM 586 C CA . ASP A 1 78 ? 30.812 -4.041 18.611 1.00 51.72 78 ASP A CA 1
ATOM 587 C C . ASP A 1 78 ? 30.425 -5.021 19.747 1.00 51.72 78 ASP A C 1
ATOM 589 O O . ASP A 1 78 ? 31.003 -5.015 20.832 1.00 51.72 78 ASP A O 1
ATOM 593 N N . GLN A 1 79 ? 29.419 -5.882 19.511 1.00 53.47 79 GLN A N 1
ATOM 594 C CA . GLN A 1 79 ? 29.087 -7.067 20.338 1.00 53.47 79 GLN A CA 1
ATOM 595 C C . GLN A 1 79 ? 29.003 -6.809 21.861 1.00 53.47 79 GLN A C 1
ATOM 597 O O . GLN A 1 79 ? 29.235 -7.694 22.686 1.00 53.47 79 GLN A O 1
ATOM 602 N N . ARG A 1 80 ? 28.648 -5.589 22.265 1.00 54.03 80 ARG A N 1
ATOM 603 C CA . ARG A 1 80 ? 28.354 -5.228 23.652 1.00 54.03 80 ARG A CA 1
ATOM 604 C C . ARG A 1 80 ? 27.011 -4.526 23.655 1.00 54.03 80 ARG A C 1
ATOM 606 O O . ARG A 1 80 ? 26.851 -3.479 23.039 1.00 54.03 80 ARG A O 1
ATOM 613 N N . ILE A 1 81 ? 26.039 -5.106 24.354 1.00 55.62 81 ILE A N 1
ATOM 614 C CA . ILE A 1 81 ? 24.748 -4.460 24.598 1.00 55.62 81 ILE A CA 1
ATOM 615 C C . ILE A 1 81 ? 25.021 -3.282 25.536 1.00 55.62 81 ILE A C 1
ATOM 617 O O . ILE A 1 81 ? 25.078 -3.440 26.753 1.00 55.62 81 ILE A O 1
ATOM 621 N N . GLN A 1 82 ? 25.268 -2.105 24.969 1.00 52.44 82 GLN A N 1
ATOM 622 C CA . GLN A 1 82 ? 25.395 -0.873 25.732 1.00 52.44 82 GLN A CA 1
ATOM 623 C C . GLN A 1 82 ? 24.033 -0.184 25.745 1.00 52.44 82 GLN A C 1
ATOM 625 O O . GLN A 1 82 ? 23.686 0.564 24.838 1.00 52.44 82 GLN A O 1
ATOM 630 N N . THR A 1 83 ? 23.245 -0.425 26.792 1.00 55.88 83 THR A N 1
ATOM 631 C CA . THR A 1 83 ? 22.054 0.379 27.110 1.00 55.88 83 THR A CA 1
ATOM 632 C C . THR A 1 83 ? 22.489 1.698 27.752 1.00 55.88 83 THR A C 1
ATOM 634 O O . THR A 1 83 ? 22.171 1.974 28.910 1.00 55.88 83 THR A O 1
ATOM 637 N N . SER A 1 84 ? 23.302 2.486 27.050 1.00 52.06 84 SER A N 1
ATOM 638 C CA . SER A 1 84 ? 23.810 3.759 27.551 1.00 52.06 84 SER A CA 1
ATOM 639 C C . SER A 1 84 ? 23.097 4.918 26.845 1.00 52.06 84 SER A C 1
ATOM 641 O O . SER A 1 84 ? 23.104 5.048 25.624 1.00 52.06 84 SER A O 1
ATOM 643 N N . LEU A 1 85 ? 22.482 5.794 27.648 1.00 54.81 85 LEU A N 1
ATOM 644 C CA . LEU A 1 85 ? 21.884 7.072 27.235 1.00 54.81 85 LEU A CA 1
ATOM 645 C C . LEU A 1 85 ? 22.732 7.896 26.226 1.00 54.81 85 LEU A C 1
ATOM 647 O O . LEU A 1 85 ? 22.130 8.529 25.361 1.00 54.81 85 LEU A O 1
ATOM 651 N N . PRO A 1 86 ? 24.084 7.892 26.247 1.00 53.38 86 PRO A N 1
ATOM 652 C CA . PRO A 1 86 ? 24.887 8.581 25.226 1.00 53.38 86 PRO A CA 1
ATOM 653 C C . PRO A 1 86 ? 24.873 7.952 23.819 1.00 53.38 86 PRO A C 1
ATOM 655 O O . PRO A 1 86 ? 25.016 8.693 22.847 1.00 53.38 86 PRO A O 1
ATOM 658 N N . ALA A 1 87 ? 24.642 6.643 23.659 1.00 54.41 87 ALA A N 1
ATOM 659 C CA . ALA A 1 87 ? 24.494 6.029 22.329 1.00 54.41 87 ALA A CA 1
ATOM 660 C C . ALA A 1 87 ? 23.188 6.468 21.632 1.00 54.41 87 ALA A C 1
ATOM 662 O O . ALA A 1 87 ? 23.133 6.605 20.409 1.00 54.41 87 ALA A O 1
ATOM 663 N N . LEU A 1 88 ? 22.160 6.794 22.427 1.00 53.31 88 LEU A N 1
ATOM 664 C CA . LEU A 1 88 ? 20.876 7.330 21.957 1.00 53.31 88 LEU A CA 1
ATOM 665 C C . LEU A 1 88 ? 20.985 8.762 21.409 1.00 53.31 88 LEU A C 1
ATOM 667 O O . LEU A 1 88 ? 20.183 9.154 20.565 1.00 53.31 88 LEU A O 1
ATOM 671 N N . LEU A 1 89 ? 21.967 9.537 21.882 1.00 53.50 89 LEU A N 1
ATOM 672 C CA . LEU A 1 89 ? 22.228 10.905 21.419 1.00 53.50 89 LEU A CA 1
ATOM 673 C C . LEU A 1 89 ? 23.182 10.952 20.215 1.00 53.50 89 LEU A C 1
ATOM 675 O O . LEU A 1 89 ? 23.149 11.921 19.461 1.00 53.50 89 LEU A O 1
ATOM 679 N N . GLY A 1 90 ? 24.011 9.920 20.018 1.00 58.41 90 GLY A N 1
ATOM 680 C CA . GLY A 1 90 ? 24.941 9.837 18.886 1.00 58.41 90 GLY A CA 1
ATOM 681 C C . GLY A 1 90 ? 24.274 9.466 17.558 1.00 58.41 90 GLY A C 1
ATOM 682 O O . GLY A 1 90 ? 24.728 9.891 16.498 1.00 58.41 90 GLY A O 1
ATOM 683 N N . ASN A 1 91 ? 23.170 8.713 17.597 1.00 67.00 91 ASN A N 1
ATOM 684 C CA . ASN A 1 91 ? 22.493 8.234 16.395 1.00 67.00 91 ASN A CA 1
ATOM 685 C C . ASN A 1 91 ? 21.252 9.087 16.082 1.00 67.00 91 ASN A C 1
ATOM 687 O O . ASN A 1 91 ? 20.136 8.803 16.523 1.00 67.00 91 ASN A O 1
ATOM 691 N N . VAL A 1 92 ? 21.458 10.157 15.307 1.00 72.56 92 VAL A N 1
ATOM 692 C CA . VAL A 1 92 ? 20.425 11.147 14.934 1.00 72.56 92 VAL A CA 1
ATOM 693 C C . VAL A 1 92 ? 19.171 10.485 14.347 1.00 72.56 92 VAL A C 1
ATOM 695 O O . VAL A 1 92 ? 18.055 10.925 14.620 1.00 72.56 92 VAL A O 1
ATOM 698 N N . ASN A 1 93 ? 19.335 9.396 13.590 1.00 76.38 93 ASN A N 1
ATOM 699 C CA . ASN A 1 93 ? 18.224 8.652 13.000 1.00 76.38 93 ASN A CA 1
ATOM 700 C C . ASN A 1 93 ? 17.325 8.002 14.066 1.00 76.38 93 ASN A C 1
ATOM 702 O O . ASN A 1 93 ? 16.100 8.087 13.994 1.00 76.38 93 ASN A O 1
ATOM 706 N N . SER A 1 94 ? 17.927 7.398 15.091 1.00 74.88 94 SER A N 1
ATOM 707 C CA . SER A 1 94 ? 17.194 6.752 16.179 1.00 74.88 94 SER A CA 1
ATOM 708 C C . SER A 1 94 ? 16.372 7.751 16.978 1.00 74.88 94 SER A C 1
ATOM 710 O O . SER A 1 94 ? 15.182 7.530 17.213 1.00 74.88 94 SER A O 1
ATOM 712 N N . LEU A 1 95 ? 16.982 8.889 17.321 1.00 77.19 95 LEU A N 1
ATOM 713 C CA . LEU A 1 95 ? 16.305 9.993 17.996 1.00 77.19 95 LEU A CA 1
ATOM 714 C C . LEU A 1 95 ? 15.124 10.511 17.162 1.00 77.19 95 LEU A C 1
ATOM 716 O O . LEU A 1 95 ? 14.032 10.713 17.692 1.00 77.19 95 LEU A O 1
ATOM 720 N N . PHE A 1 96 ? 15.321 10.674 15.851 1.00 82.88 96 PHE A N 1
ATOM 721 C CA . PHE A 1 96 ? 14.287 11.152 14.933 1.00 82.88 96 PHE A CA 1
ATOM 722 C C . PHE A 1 96 ? 13.079 10.207 14.871 1.00 82.88 96 PHE A C 1
ATOM 724 O O . PHE A 1 96 ? 11.938 10.669 14.933 1.00 82.88 96 PHE A O 1
ATOM 731 N N . ILE A 1 97 ? 13.313 8.890 14.818 1.00 82.50 97 ILE A N 1
ATOM 732 C CA . ILE A 1 97 ? 12.245 7.878 14.813 1.00 82.50 97 ILE A CA 1
ATOM 733 C C . ILE A 1 97 ? 11.456 7.909 16.128 1.00 82.50 97 ILE A C 1
ATOM 735 O O . ILE A 1 97 ? 10.227 7.951 16.094 1.00 82.50 97 ILE A O 1
ATOM 739 N N . ILE A 1 98 ? 12.128 7.943 17.283 1.00 82.25 98 ILE A N 1
ATOM 740 C CA . ILE A 1 98 ? 11.464 7.958 18.600 1.00 82.25 98 ILE A CA 1
ATOM 741 C C . ILE A 1 98 ? 10.632 9.228 18.777 1.00 82.25 98 ILE A C 1
ATOM 743 O O . ILE A 1 98 ? 9.462 9.155 19.156 1.00 82.25 98 ILE A O 1
ATOM 747 N N . VAL A 1 99 ? 11.216 10.393 18.479 1.00 85.06 99 VAL A N 1
ATOM 748 C CA . VAL A 1 99 ? 10.526 11.686 18.583 1.00 85.06 99 VAL A CA 1
ATOM 749 C C . VAL A 1 99 ? 9.333 11.734 17.629 1.00 85.06 99 VAL A C 1
ATOM 751 O O . VAL A 1 99 ? 8.254 12.163 18.037 1.00 85.06 99 VAL A O 1
ATOM 754 N N . GLY A 1 100 ? 9.488 11.248 16.395 1.00 85.56 100 GLY A N 1
ATOM 755 C CA . GLY A 1 100 ? 8.401 11.170 15.419 1.00 85.56 100 GLY A CA 1
ATOM 756 C C . GLY A 1 100 ? 7.256 10.267 15.883 1.00 85.56 100 GLY A C 1
ATOM 757 O O . GLY A 1 100 ? 6.095 10.672 15.839 1.00 85.56 100 GLY A O 1
ATOM 758 N N . VAL A 1 101 ? 7.569 9.072 16.394 1.00 86.44 101 VAL A N 1
ATOM 759 C CA . VAL A 1 101 ? 6.573 8.109 16.894 1.00 86.44 101 VAL A CA 1
ATOM 760 C C . VAL A 1 101 ? 5.834 8.663 18.109 1.00 86.44 101 VAL A C 1
ATOM 762 O O . VAL A 1 101 ? 4.605 8.639 18.126 1.00 86.44 101 VAL A O 1
ATOM 765 N N . LEU A 1 102 ? 6.550 9.226 19.088 1.00 85.00 102 LEU A N 1
ATOM 766 C CA . LEU A 1 102 ? 5.938 9.857 20.261 1.00 85.00 102 LEU A CA 1
ATOM 767 C C . LEU A 1 102 ? 5.068 11.059 19.872 1.00 85.00 102 LEU A C 1
ATOM 769 O O . LEU A 1 102 ? 3.960 11.188 20.385 1.00 85.00 102 LEU A O 1
ATOM 773 N N . ALA A 1 103 ? 5.514 11.907 18.942 1.00 85.00 103 ALA A N 1
ATOM 774 C CA . ALA A 1 103 ? 4.733 13.052 18.472 1.00 85.00 103 ALA A CA 1
ATOM 775 C C . ALA A 1 103 ? 3.441 12.627 17.750 1.00 85.00 103 ALA A C 1
ATOM 777 O O . ALA A 1 103 ? 2.388 13.229 17.968 1.00 85.00 103 ALA A O 1
ATOM 778 N N . VAL A 1 104 ? 3.497 11.577 16.921 1.00 86.12 104 VAL A N 1
ATOM 779 C CA . VAL A 1 104 ? 2.321 11.024 16.226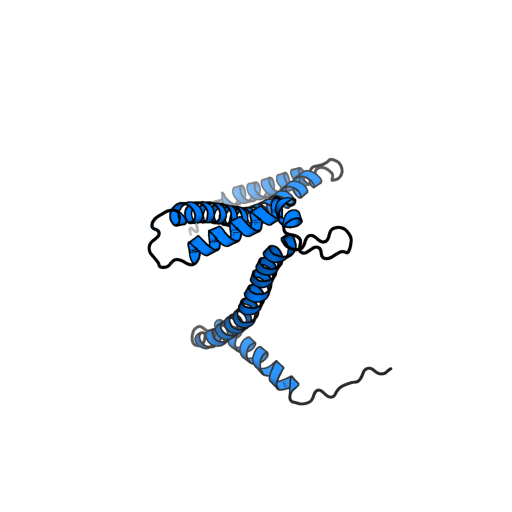 1.00 86.12 104 VAL A CA 1
ATOM 780 C C . VAL A 1 104 ? 1.376 10.321 17.206 1.00 86.12 104 VAL A C 1
ATOM 782 O O . VAL A 1 104 ? 0.163 10.500 17.108 1.00 86.12 104 VAL A O 1
ATOM 785 N N . LEU A 1 105 ? 1.902 9.576 18.183 1.00 85.56 105 LEU A N 1
ATOM 786 C CA . LEU A 1 105 ? 1.101 8.995 19.265 1.00 85.56 105 LEU A CA 1
ATOM 787 C C . LEU A 1 105 ? 0.390 10.088 20.057 1.00 85.56 105 LEU A C 1
ATOM 789 O O . LEU A 1 105 ? -0.815 9.995 20.225 1.00 85.56 105 LEU A O 1
ATOM 793 N N . ILE A 1 106 ? 1.087 11.149 20.473 1.00 81.75 106 ILE A N 1
ATOM 794 C CA . ILE A 1 106 ? 0.480 12.285 21.187 1.00 81.75 106 ILE A CA 1
ATOM 795 C C . ILE A 1 106 ? -0.640 12.930 20.356 1.00 81.75 106 ILE A C 1
ATOM 797 O O . ILE A 1 106 ? -1.680 13.264 20.916 1.00 81.75 106 ILE A O 1
ATOM 801 N N . TYR A 1 107 ? -0.468 13.045 19.033 1.00 79.38 107 TYR A N 1
ATOM 802 C CA . TYR A 1 107 ? -1.524 13.518 18.131 1.00 79.38 107 TYR A CA 1
ATOM 803 C C . TYR A 1 107 ? -2.756 12.587 18.103 1.00 79.38 107 TYR A C 1
ATOM 805 O O . TYR A 1 107 ? -3.884 13.072 18.155 1.00 79.38 107 TYR A O 1
ATOM 813 N N . PHE A 1 108 ? -2.571 11.262 18.043 1.00 79.12 108 PHE A N 1
ATOM 814 C CA . PHE A 1 108 ? -3.679 10.293 17.972 1.00 79.12 108 PHE A CA 1
ATOM 815 C C . PHE A 1 108 ? -4.320 9.960 19.327 1.00 79.12 108 PHE A C 1
ATOM 817 O O . PHE A 1 108 ? -5.503 9.626 19.375 1.00 79.12 108 PHE A O 1
ATOM 824 N N . PHE A 1 109 ? -3.570 10.036 20.428 1.00 74.56 109 PHE A N 1
ATOM 825 C CA . PHE A 1 109 ? -4.009 9.604 21.761 1.00 74.56 109 PHE A CA 1
ATOM 826 C C . PHE A 1 109 ? -4.968 10.598 22.436 1.00 74.56 109 PHE A C 1
ATOM 828 O O . PHE A 1 109 ? -5.382 10.392 23.575 1.00 74.56 109 PHE A O 1
ATOM 835 N N . PHE A 1 110 ? -5.343 11.685 21.759 1.00 59.66 110 PHE A N 1
ATOM 836 C CA . PHE A 1 110 ? -6.048 12.793 22.384 1.00 59.66 110 PHE A CA 1
ATOM 837 C C . PHE A 1 110 ? -7.434 13.033 21.768 1.00 59.66 110 PHE A C 1
ATOM 839 O O . PHE A 1 110 ? -7.666 13.952 20.988 1.00 59.66 110 PHE A O 1
ATOM 846 N N . SER A 1 111 ? -8.409 12.261 22.256 1.00 56.62 111 SER A N 1
ATOM 847 C CA . SER A 1 111 ? -9.829 12.654 22.293 1.00 56.62 111 SER A CA 1
ATOM 848 C C . SER A 1 111 ? -10.106 13.741 23.363 1.00 56.62 111 SER A C 1
ATOM 850 O O . SER A 1 111 ? -11.234 13.881 23.834 1.00 56.62 111 SER A O 1
ATOM 852 N N . ILE A 1 112 ? -9.085 14.496 23.791 1.00 58.53 112 ILE A N 1
ATOM 853 C CA . ILE A 1 112 ? -9.128 15.508 24.861 1.00 58.53 112 ILE A CA 1
ATOM 854 C C . ILE A 1 112 ? -8.655 16.861 24.278 1.00 58.53 112 ILE A C 1
ATOM 856 O O . ILE A 1 112 ? -8.044 16.925 23.213 1.00 58.53 112 ILE A O 1
ATOM 860 N N . GLN A 1 113 ? -9.007 17.987 24.901 1.00 58.78 113 GLN A N 1
ATOM 861 C CA . GLN A 1 113 ? -8.750 19.326 24.354 1.00 58.78 113 GLN A CA 1
ATOM 862 C C . GLN A 1 113 ? -7.253 19.685 24.344 1.00 58.78 113 GLN A C 1
ATOM 864 O O . GLN A 1 113 ? -6.588 19.711 25.375 1.00 58.78 113 GLN A O 1
ATOM 869 N N . HIS A 1 114 ? -6.727 20.026 23.166 1.00 53.81 114 HIS A N 1
ATOM 870 C CA . HIS A 1 114 ? -5.333 20.426 22.967 1.00 53.81 114 HIS A CA 1
ATOM 871 C C . HIS A 1 114 ? -5.104 21.901 23.355 1.00 53.81 114 HIS A C 1
ATOM 873 O O . HIS A 1 114 ? -5.106 22.806 22.501 1.00 53.81 114 HIS A O 1
ATOM 879 N N . THR A 1 115 ? -4.881 22.161 24.642 1.00 56.66 115 THR A N 1
ATOM 880 C CA . THR A 1 115 ? -4.476 23.478 25.163 1.00 56.66 115 THR A CA 1
ATOM 881 C C . THR A 1 115 ? -2.993 23.485 25.555 1.00 56.66 115 THR A C 1
ATOM 883 O O . THR A 1 115 ? -2.544 22.623 26.303 1.00 56.66 115 THR A O 1
ATOM 886 N N . GLY A 1 116 ? -2.220 24.463 25.060 1.00 72.75 116 GLY A N 1
ATOM 887 C CA . GLY A 1 116 ? -0.821 24.687 25.467 1.00 72.75 116 GLY A CA 1
ATOM 888 C C . GLY A 1 116 ? 0.262 23.946 24.645 1.00 72.75 116 GLY A C 1
ATOM 889 O O . GLY A 1 116 ? 0.047 23.693 23.456 1.00 72.75 116 GLY A O 1
ATOM 890 N N . PRO A 1 117 ? 1.434 23.613 25.239 1.00 70.88 117 PRO A N 1
ATOM 891 C CA . PRO A 1 117 ? 2.622 23.049 24.559 1.00 70.88 117 PRO A CA 1
ATOM 892 C C . PRO A 1 117 ? 2.359 21.764 23.757 1.00 70.88 117 PRO A C 1
ATOM 894 O O . PRO A 1 117 ? 2.992 21.512 22.731 1.00 70.88 117 PRO A O 1
ATOM 897 N N . LEU A 1 118 ? 1.354 20.992 24.173 1.00 71.12 118 LEU A N 1
ATOM 898 C CA . LEU A 1 118 ? 0.863 19.795 23.485 1.00 71.12 118 LEU A CA 1
ATOM 899 C C . LEU A 1 118 ? 0.377 20.085 22.052 1.00 71.12 118 LEU A C 1
ATOM 901 O O . LEU A 1 118 ? 0.479 19.221 21.181 1.00 71.12 118 LEU A O 1
ATOM 905 N N . ARG A 1 119 ? -0.086 21.313 21.765 1.00 71.62 119 ARG A N 1
ATOM 906 C CA . ARG A 1 119 ? -0.491 21.747 20.415 1.00 71.62 119 ARG A CA 1
ATOM 907 C C . ARG A 1 119 ? 0.693 21.818 19.449 1.00 71.62 119 ARG A C 1
ATOM 909 O O . ARG A 1 119 ? 0.526 21.545 18.262 1.00 71.62 119 ARG A O 1
ATOM 916 N N . VAL A 1 120 ? 1.875 22.193 19.939 1.00 78.44 120 VAL A N 1
ATOM 917 C CA . VAL A 1 120 ? 3.091 22.313 19.118 1.00 78.44 120 VAL A CA 1
ATOM 918 C C . VAL A 1 120 ? 3.619 20.921 18.777 1.00 78.44 120 VAL A C 1
ATOM 920 O O . VAL A 1 120 ? 3.850 20.631 17.606 1.00 78.44 120 VAL A O 1
ATOM 923 N N . ILE A 1 121 ? 3.702 20.031 19.771 1.00 79.38 121 ILE A N 1
ATOM 924 C CA . ILE A 1 121 ? 4.128 18.634 19.578 1.00 79.38 121 ILE A CA 1
ATOM 925 C C . ILE A 1 121 ? 3.162 17.894 18.641 1.00 79.38 121 ILE A C 1
ATOM 927 O O . ILE A 1 121 ? 3.598 17.220 17.711 1.00 79.38 121 ILE A O 1
ATOM 931 N N . SER A 1 122 ? 1.851 18.101 18.800 1.00 79.19 122 SER A N 1
ATOM 932 C CA . SER A 1 122 ? 0.848 17.505 17.906 1.00 79.19 122 SER A CA 1
ATOM 933 C C . SER A 1 122 ? 0.955 18.030 16.473 1.00 79.19 122 SER A C 1
ATOM 935 O O . SER A 1 122 ? 0.796 17.266 15.528 1.00 79.19 122 SER A O 1
ATOM 937 N N . ARG A 1 123 ? 1.281 19.317 16.277 1.00 82.19 123 ARG A N 1
ATOM 938 C CA . ARG A 1 123 ? 1.514 19.882 14.936 1.00 82.19 123 ARG A CA 1
ATOM 939 C C . ARG A 1 123 ? 2.726 19.25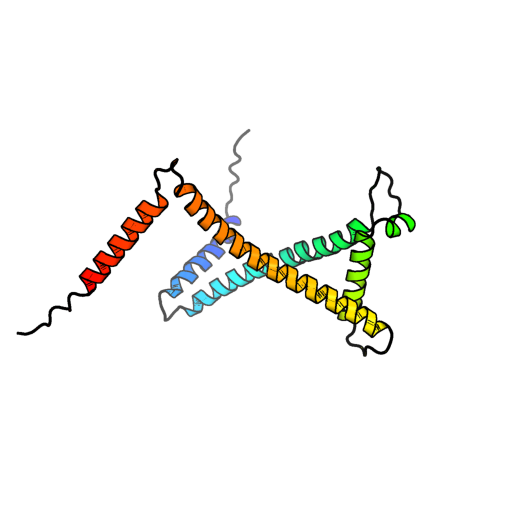0 14.255 1.00 82.19 123 ARG A C 1
ATOM 941 O O . ARG A 1 123 ? 2.669 18.994 13.057 1.00 82.19 123 ARG A O 1
ATOM 948 N N . ILE A 1 124 ? 3.786 18.969 15.012 1.00 86.69 124 ILE A N 1
ATOM 949 C CA . ILE A 1 124 ? 4.942 18.218 14.508 1.00 86.69 124 ILE A CA 1
ATOM 950 C C . ILE A 1 124 ? 4.493 16.809 14.098 1.00 86.69 124 ILE A C 1
ATOM 952 O O . ILE A 1 124 ? 4.770 16.398 12.974 1.00 86.69 124 ILE A O 1
ATOM 956 N N . GLY A 1 125 ? 3.717 16.117 14.938 1.00 84.56 125 GLY A N 1
ATOM 957 C CA . GLY A 1 125 ? 3.131 14.811 14.611 1.00 84.56 125 GLY A CA 1
ATOM 958 C C . GLY A 1 125 ? 2.303 14.816 13.317 1.00 84.56 125 GLY A C 1
ATOM 959 O O . GLY A 1 125 ? 2.465 13.925 12.484 1.00 84.56 125 GLY A O 1
ATOM 960 N N . ILE A 1 126 ? 1.487 15.852 13.085 1.00 87.00 126 ILE A N 1
ATOM 961 C CA . ILE A 1 126 ? 0.725 16.019 11.833 1.00 87.00 126 ILE A CA 1
ATOM 962 C C . ILE A 1 126 ? 1.666 16.126 10.628 1.00 87.00 126 ILE A C 1
ATOM 964 O O . ILE A 1 126 ? 1.418 15.489 9.607 1.00 87.00 126 ILE A O 1
ATOM 968 N N . SER A 1 127 ? 2.761 16.881 10.729 1.00 89.56 127 SER A N 1
ATOM 969 C CA . SER A 1 127 ? 3.741 16.979 9.640 1.00 89.56 127 SER A CA 1
ATOM 970 C C . SER A 1 127 ? 4.377 15.623 9.316 1.00 89.56 127 SER A C 1
ATOM 972 O O . SER A 1 127 ? 4.472 15.262 8.144 1.00 89.56 127 SER A O 1
ATOM 974 N N . PHE A 1 128 ? 4.744 14.835 10.332 1.00 89.81 128 PHE A N 1
ATOM 975 C CA . PHE A 1 128 ? 5.237 13.464 10.141 1.00 89.81 128 PHE A CA 1
ATOM 976 C C . PHE A 1 128 ? 4.201 12.570 9.450 1.00 89.81 128 PHE A C 1
ATOM 978 O O . PHE A 1 128 ? 4.540 11.810 8.541 1.00 89.81 128 PHE A O 1
ATOM 985 N N . LEU A 1 129 ? 2.931 12.698 9.837 1.00 88.69 129 LEU A N 1
ATOM 986 C CA . LEU A 1 129 ? 1.831 11.946 9.241 1.00 88.69 129 LEU A CA 1
ATOM 987 C C . LEU A 1 129 ? 1.639 12.296 7.756 1.00 88.69 129 LEU A C 1
ATOM 989 O O . LEU A 1 129 ? 1.485 11.401 6.925 1.00 88.69 129 LEU A O 1
ATOM 993 N N . MET A 1 130 ? 1.718 13.583 7.406 1.00 92.31 130 MET A N 1
ATOM 994 C CA . MET A 1 130 ? 1.625 14.044 6.016 1.00 92.31 130 MET A CA 1
ATOM 995 C C . MET A 1 130 ? 2.776 13.513 5.156 1.00 92.31 130 MET A C 1
ATOM 997 O O . MET A 1 130 ? 2.545 13.071 4.030 1.00 92.31 130 MET A O 1
ATOM 1001 N N . VAL A 1 131 ? 4.002 13.490 5.690 1.00 92.94 131 VAL A N 1
ATOM 1002 C CA . VAL A 1 131 ? 5.163 12.917 4.989 1.00 92.94 131 VAL A CA 1
ATOM 1003 C C . VAL A 1 131 ? 4.982 11.414 4.767 1.00 92.94 131 VAL A C 1
ATOM 1005 O O . VAL A 1 131 ? 5.197 10.937 3.653 1.00 92.94 131 VAL A O 1
ATOM 1008 N N . TYR A 1 132 ? 4.540 10.668 5.785 1.00 89.56 132 TYR A N 1
ATOM 1009 C CA . TYR A 1 132 ? 4.298 9.228 5.660 1.00 89.56 132 TYR A CA 1
ATOM 1010 C C . TYR A 1 132 ? 3.227 8.910 4.610 1.00 89.56 132 TYR A C 1
ATOM 1012 O O . TYR A 1 132 ? 3.442 8.061 3.742 1.00 89.56 132 TYR A O 1
ATOM 1020 N N . PHE A 1 133 ? 2.091 9.612 4.641 1.00 90.06 133 PHE A N 1
ATOM 1021 C CA . PHE A 1 133 ? 1.041 9.422 3.641 1.00 90.06 133 PHE A CA 1
ATOM 1022 C C . PHE A 1 133 ? 1.509 9.801 2.234 1.00 90.06 133 PHE A C 1
ATOM 1024 O O . PHE A 1 133 ? 1.227 9.064 1.287 1.00 90.06 133 PHE A O 1
ATOM 1031 N N . GLY A 1 134 ? 2.285 10.880 2.096 1.00 93.12 134 GLY A N 1
ATOM 1032 C CA . GLY A 1 134 ? 2.909 11.258 0.828 1.00 93.12 134 GLY A CA 1
ATOM 1033 C C . GLY A 1 134 ? 3.854 10.179 0.290 1.00 93.12 134 GLY A C 1
ATOM 1034 O O . GLY A 1 134 ? 3.766 9.812 -0.881 1.00 93.12 134 GLY A O 1
ATOM 1035 N N . ALA A 1 135 ? 4.703 9.609 1.148 1.00 93.38 135 ALA A N 1
ATOM 1036 C CA . ALA A 1 135 ? 5.615 8.528 0.781 1.00 93.38 135 ALA A CA 1
ATOM 1037 C C . ALA A 1 135 ? 4.872 7.234 0.407 1.00 93.38 135 ALA A C 1
ATOM 1039 O O . ALA A 1 135 ? 5.216 6.591 -0.583 1.00 93.38 135 ALA A O 1
ATOM 1040 N N . SER A 1 136 ? 3.825 6.871 1.153 1.00 90.50 136 SER A N 1
ATOM 1041 C CA . SER A 1 136 ? 3.000 5.689 0.871 1.00 90.50 136 SER A CA 1
ATOM 1042 C C . SER A 1 136 ? 2.270 5.816 -0.470 1.00 90.50 136 SER A C 1
ATOM 1044 O O . SER A 1 136 ? 2.330 4.910 -1.307 1.00 90.50 136 SER A O 1
ATOM 1046 N N . PHE A 1 137 ? 1.660 6.977 -0.731 1.00 89.69 137 PHE A N 1
ATOM 1047 C CA . PHE A 1 137 ? 1.050 7.272 -2.025 1.00 89.69 137 PHE A CA 1
ATOM 1048 C C . PHE A 1 137 ? 2.096 7.231 -3.150 1.00 89.69 137 PHE A C 1
ATOM 1050 O O . PHE A 1 137 ? 1.904 6.531 -4.148 1.00 89.69 137 PHE A O 1
ATOM 1057 N N . GLY A 1 138 ? 3.242 7.890 -2.952 1.00 92.00 138 GLY A N 1
ATOM 1058 C CA . GLY A 1 138 ? 4.360 7.904 -3.894 1.00 92.00 138 GLY A CA 1
ATOM 1059 C C . GLY A 1 138 ? 4.896 6.510 -4.226 1.00 92.00 138 GLY A C 1
ATOM 1060 O O . GLY A 1 138 ? 5.149 6.228 -5.394 1.00 92.00 138 GLY A O 1
ATOM 1061 N N . ALA A 1 139 ? 4.986 5.603 -3.249 1.00 90.56 139 ALA A N 1
ATOM 1062 C CA . ALA A 1 139 ? 5.437 4.227 -3.466 1.00 90.56 139 ALA A CA 1
ATOM 1063 C C . ALA A 1 139 ? 4.511 3.455 -4.422 1.00 90.56 139 ALA A C 1
ATOM 1065 O O . ALA A 1 139 ? 4.979 2.747 -5.316 1.00 90.56 139 ALA A O 1
ATOM 1066 N N . THR A 1 140 ? 3.191 3.629 -4.295 1.00 89.94 140 THR A N 1
ATOM 1067 C CA . THR A 1 140 ? 2.233 2.982 -5.211 1.00 89.94 140 THR A CA 1
ATOM 1068 C C . THR A 1 140 ? 2.287 3.570 -6.621 1.00 89.94 140 THR A C 1
ATOM 1070 O O . THR A 1 140 ? 2.226 2.833 -7.609 1.00 89.94 140 THR A O 1
ATOM 1073 N N . VAL A 1 141 ? 2.454 4.891 -6.725 1.00 93.12 141 VAL A N 1
ATOM 1074 C CA . VAL A 1 141 ? 2.607 5.600 -7.999 1.00 93.12 141 VAL A CA 1
ATOM 1075 C C . VAL A 1 141 ? 3.904 5.172 -8.688 1.00 93.12 141 VAL A C 1
ATOM 1077 O O . VAL A 1 141 ? 3.877 4.811 -9.864 1.00 93.12 141 VAL A O 1
ATOM 1080 N N . MET A 1 142 ? 5.012 5.102 -7.950 1.00 94.00 142 MET A N 1
ATOM 1081 C CA . MET A 1 142 ? 6.303 4.628 -8.450 1.00 94.00 142 MET A CA 1
ATOM 1082 C C . MET A 1 142 ? 6.225 3.180 -8.938 1.00 94.00 142 MET A C 1
ATOM 1084 O O . MET A 1 142 ? 6.780 2.874 -9.989 1.00 94.00 142 MET A O 1
ATOM 1088 N N . GLY A 1 143 ? 5.477 2.308 -8.255 1.00 92.06 143 GLY A N 1
ATOM 1089 C CA . GLY A 1 143 ? 5.236 0.940 -8.725 1.00 92.06 143 GLY A CA 1
ATOM 1090 C C . GLY A 1 143 ? 4.573 0.896 -10.108 1.00 92.06 143 GLY A C 1
ATOM 1091 O O . GLY A 1 143 ? 4.975 0.117 -10.971 1.00 92.06 143 GLY A O 1
ATOM 1092 N N . ARG A 1 144 ? 3.607 1.786 -10.366 1.00 91.88 144 ARG A N 1
ATOM 1093 C CA . ARG A 1 144 ? 2.953 1.897 -11.683 1.00 91.88 144 ARG A CA 1
ATOM 1094 C C . ARG A 1 144 ? 3.878 2.501 -12.742 1.00 91.88 144 ARG A C 1
ATOM 1096 O O . ARG A 1 144 ? 3.926 1.995 -13.862 1.00 91.88 144 ARG A O 1
ATOM 1103 N N . PHE A 1 145 ? 4.644 3.534 -12.394 1.00 93.88 145 PHE A N 1
ATOM 1104 C CA . PHE A 1 145 ? 5.641 4.115 -13.299 1.00 93.88 145 PHE A CA 1
ATOM 1105 C C . PHE A 1 145 ? 6.788 3.152 -13.617 1.00 93.88 145 PHE A C 1
ATOM 1107 O O . PHE A 1 145 ? 7.284 3.163 -14.737 1.00 93.88 145 PHE A O 1
ATOM 1114 N N . SER A 1 146 ? 7.175 2.283 -12.684 1.00 94.31 146 SER A N 1
ATOM 1115 C CA . SER A 1 146 ? 8.213 1.271 -12.900 1.00 94.31 146 SER A CA 1
ATOM 1116 C C . SER A 1 146 ? 7.815 0.275 -13.993 1.00 94.31 146 SER A C 1
ATOM 1118 O O . SER A 1 146 ? 8.624 -0.025 -14.870 1.00 94.31 146 SER A O 1
ATOM 1120 N N . LEU A 1 147 ? 6.549 -0.161 -14.013 1.00 92.81 147 LEU A N 1
ATOM 1121 C CA . LEU A 1 147 ? 6.033 -1.020 -15.084 1.00 92.81 147 LEU A CA 1
ATOM 1122 C C . LEU A 1 147 ? 6.032 -0.305 -16.441 1.00 92.81 147 LEU A C 1
ATOM 1124 O O . LEU A 1 147 ? 6.425 -0.898 -17.444 1.00 92.81 147 LEU A O 1
ATOM 1128 N N . LEU A 1 148 ? 5.623 0.969 -16.475 1.00 93.94 148 LEU A N 1
ATOM 1129 C CA . LEU A 1 148 ? 5.658 1.779 -17.695 1.00 93.94 148 LEU A CA 1
ATOM 1130 C C . LEU A 1 148 ? 7.093 1.963 -18.204 1.00 93.94 148 LEU A C 1
ATOM 1132 O O . LEU A 1 148 ? 7.350 1.770 -19.390 1.00 93.94 148 LEU A O 1
ATOM 1136 N N . TYR A 1 149 ? 8.026 2.291 -17.308 1.00 93.25 149 TYR A N 1
ATOM 1137 C CA . TYR A 1 149 ? 9.444 2.417 -17.628 1.00 93.25 149 TYR A CA 1
ATOM 1138 C C . TYR A 1 149 ? 9.998 1.117 -18.211 1.00 93.25 149 TYR A C 1
ATOM 1140 O O . TYR A 1 149 ? 10.661 1.167 -19.239 1.00 93.25 149 TYR A O 1
ATOM 1148 N N . GLY A 1 150 ? 9.660 -0.039 -17.629 1.00 91.81 150 GLY A N 1
ATOM 1149 C CA . GLY A 1 150 ? 10.050 -1.341 -18.175 1.00 91.81 150 GLY A CA 1
ATOM 1150 C C . GLY A 1 150 ? 9.598 -1.528 -19.626 1.00 91.81 150 GLY A C 1
ATOM 1151 O O . GLY A 1 150 ? 10.391 -1.923 -20.473 1.00 91.81 150 GLY A O 1
ATOM 1152 N N . ARG A 1 151 ? 8.359 -1.141 -19.958 1.00 91.75 151 ARG A N 1
ATOM 1153 C CA . ARG A 1 151 ? 7.860 -1.206 -21.344 1.00 91.75 151 ARG A CA 1
ATOM 1154 C C . ARG A 1 151 ? 8.543 -0.218 -22.285 1.00 91.75 151 ARG A C 1
ATOM 1156 O O . ARG A 1 151 ? 8.826 -0.570 -23.426 1.00 91.75 151 ARG A O 1
ATOM 1163 N N . LEU A 1 152 ? 8.822 1.000 -21.828 1.00 90.62 152 LEU A N 1
ATOM 1164 C CA . LEU A 1 152 ? 9.567 1.987 -22.617 1.00 90.62 152 LEU A CA 1
ATOM 1165 C C . LEU A 1 152 ? 11.017 1.545 -22.852 1.00 90.62 152 LEU A C 1
ATOM 1167 O O . LEU A 1 152 ? 11.551 1.734 -23.942 1.00 90.62 152 LEU A O 1
ATOM 1171 N N . PHE A 1 153 ? 11.632 0.919 -21.853 1.00 90.38 153 PHE A N 1
ATOM 1172 C CA . PHE A 1 153 ? 12.978 0.372 -21.943 1.00 90.38 153 PHE A CA 1
ATOM 1173 C C . PHE A 1 153 ? 13.052 -0.810 -22.919 1.00 90.38 153 PHE A C 1
ATOM 1175 O O . PHE A 1 153 ? 13.983 -0.872 -23.723 1.00 90.38 153 PHE A O 1
ATOM 1182 N N . ASP A 1 154 ? 12.050 -1.696 -22.919 1.00 87.69 154 ASP A N 1
ATOM 1183 C CA . ASP A 1 154 ? 11.920 -2.761 -23.922 1.00 87.69 154 ASP A CA 1
ATOM 1184 C C . ASP A 1 154 ? 11.839 -2.165 -25.340 1.00 87.69 154 ASP A C 1
ATOM 1186 O O . ASP A 1 154 ? 12.604 -2.549 -26.227 1.00 87.69 154 ASP A O 1
ATOM 1190 N N . LEU A 1 155 ? 10.963 -1.171 -25.549 1.00 85.31 155 LEU A N 1
ATOM 1191 C CA . LEU A 1 155 ? 10.794 -0.480 -26.837 1.00 85.31 155 LEU A CA 1
ATOM 1192 C C . LEU A 1 155 ? 12.098 0.168 -27.325 1.00 85.31 155 LEU A C 1
ATOM 1194 O O . LEU A 1 155 ? 12.433 0.055 -28.508 1.00 85.31 155 LEU A O 1
ATOM 1198 N N . TYR A 1 156 ? 12.837 0.816 -26.420 1.00 85.69 156 TYR A N 1
ATOM 1199 C CA . TYR A 1 156 ? 14.140 1.419 -26.705 1.00 85.69 156 TYR A C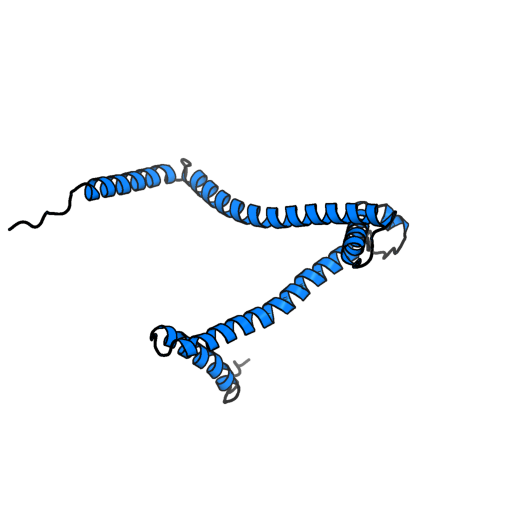A 1
ATOM 1200 C C . TYR A 1 156 ? 15.192 0.360 -27.064 1.00 85.69 156 TYR A C 1
ATOM 1202 O O . TYR A 1 156 ? 15.911 0.499 -28.056 1.00 85.69 156 TYR A O 1
ATOM 1210 N N . THR A 1 157 ? 15.242 -0.738 -26.310 1.00 84.06 157 THR A N 1
ATOM 1211 C CA . THR A 1 157 ? 16.203 -1.828 -26.526 1.00 84.06 157 THR A CA 1
ATOM 1212 C C . THR A 1 157 ? 16.005 -2.476 -27.898 1.00 84.06 157 THR A C 1
ATOM 1214 O O . THR A 1 157 ? 16.966 -2.622 -28.656 1.00 84.06 157 THR A O 1
ATOM 1217 N N . PHE A 1 158 ? 14.761 -2.783 -28.272 1.00 82.69 158 PHE A N 1
ATOM 1218 C CA . PHE A 1 158 ? 14.428 -3.358 -29.582 1.00 82.69 158 PHE A CA 1
ATOM 1219 C C . PHE A 1 158 ? 14.513 -2.353 -30.748 1.00 82.69 158 PHE A C 1
ATOM 1221 O O . PHE A 1 158 ? 14.417 -2.748 -31.912 1.00 82.69 158 PHE A O 1
ATOM 1228 N N . SER A 1 159 ? 14.734 -1.064 -30.462 1.00 78.31 159 SER A N 1
ATOM 1229 C CA . SER A 1 159 ? 14.980 -0.029 -31.475 1.00 78.31 159 SER A CA 1
ATOM 1230 C C . SER A 1 159 ? 16.451 0.074 -31.896 1.00 78.31 159 SER A C 1
ATOM 1232 O O . SER A 1 159 ? 16.755 0.809 -32.833 1.00 78.31 159 SER A O 1
ATOM 1234 N N . THR A 1 160 ? 17.369 -0.616 -31.216 1.00 77.88 160 THR A N 1
ATOM 1235 C CA . THR A 1 160 ? 18.807 -0.562 -31.523 1.00 77.88 160 THR A CA 1
ATOM 1236 C C . THR A 1 160 ? 19.155 -1.474 -32.710 1.00 77.88 160 THR A C 1
ATOM 1238 O O . THR A 1 160 ? 18.535 -2.526 -32.884 1.00 77.88 160 THR A O 1
ATOM 1241 N N . ASP A 1 161 ? 20.196 -1.128 -33.481 1.00 70.81 161 ASP A N 1
ATOM 1242 C CA . ASP A 1 161 ? 20.716 -1.892 -34.638 1.00 70.81 161 ASP A CA 1
ATOM 1243 C C . ASP A 1 161 ? 20.880 -3.397 -34.379 1.00 70.81 161 ASP A C 1
ATOM 1245 O O . ASP A 1 161 ? 20.667 -4.226 -35.261 1.00 70.81 161 ASP A O 1
ATOM 1249 N N . ARG A 1 162 ? 21.214 -3.768 -33.137 1.00 72.62 162 ARG A N 1
ATOM 1250 C CA . ARG A 1 162 ? 21.419 -5.159 -32.712 1.00 72.62 162 ARG A CA 1
ATOM 1251 C C . ARG A 1 162 ? 20.171 -6.042 -32.877 1.00 72.62 162 ARG A C 1
ATOM 1253 O O . ARG A 1 162 ? 20.312 -7.256 -32.981 1.00 72.62 162 ARG A O 1
ATOM 1260 N N . TYR A 1 163 ? 18.980 -5.446 -32.924 1.00 76.19 163 TYR A N 1
ATOM 1261 C CA . TYR A 1 163 ? 17.700 -6.129 -33.140 1.00 76.19 163 TYR A CA 1
ATOM 1262 C C . TYR A 1 163 ? 17.038 -5.726 -34.467 1.00 76.19 163 TYR A C 1
ATOM 1264 O O . TYR A 1 163 ? 15.821 -5.836 -34.599 1.00 76.19 163 TYR A O 1
ATOM 1272 N N . PHE A 1 164 ? 17.821 -5.253 -35.446 1.00 75.25 164 PHE A N 1
ATOM 1273 C CA . PHE A 1 164 ? 17.337 -4.877 -36.781 1.00 75.25 164 PHE A CA 1
ATOM 1274 C C . PHE A 1 164 ? 16.218 -3.823 -36.778 1.00 75.25 164 PHE A C 1
ATOM 1276 O O . PHE A 1 164 ? 15.345 -3.860 -37.640 1.00 75.25 164 PHE A O 1
ATOM 1283 N N . TYR A 1 165 ? 16.212 -2.887 -35.821 1.00 77.81 165 TYR A N 1
ATOM 1284 C CA . TYR A 1 165 ? 15.147 -1.881 -35.714 1.00 77.81 165 TYR A CA 1
ATOM 1285 C C . TYR A 1 165 ? 13.735 -2.502 -35.637 1.00 77.81 165 TYR A C 1
ATOM 1287 O O . TYR A 1 165 ? 12.778 -1.992 -36.225 1.00 77.81 165 TYR A O 1
ATOM 1295 N N . ALA A 1 166 ? 13.580 -3.610 -34.905 1.00 77.81 166 ALA A N 1
ATOM 1296 C CA . ALA A 1 166 ? 12.306 -4.317 -34.782 1.00 77.81 166 ALA A CA 1
ATOM 1297 C C . ALA A 1 166 ? 11.155 -3.409 -34.304 1.00 77.81 166 ALA A C 1
ATOM 1299 O O . ALA A 1 166 ? 10.040 -3.523 -34.814 1.00 77.81 166 ALA A O 1
ATOM 1300 N N . THR A 1 167 ? 11.416 -2.477 -33.377 1.00 83.19 167 THR A N 1
ATOM 1301 C CA . THR A 1 167 ? 10.391 -1.558 -32.850 1.00 83.19 167 THR A CA 1
ATOM 1302 C C . THR A 1 167 ? 9.769 -0.657 -33.926 1.00 83.19 167 THR A C 1
ATOM 1304 O O . THR A 1 167 ? 8.550 -0.723 -34.100 1.00 83.19 167 THR A O 1
ATOM 1307 N N . PRO A 1 168 ? 10.527 0.174 -34.675 1.00 82.12 168 PRO A N 1
ATOM 1308 C CA . PRO A 1 168 ? 9.935 1.021 -35.712 1.00 82.12 168 PRO A CA 1
ATOM 1309 C C . PRO A 1 168 ? 9.326 0.218 -36.872 1.00 82.12 168 PRO A C 1
ATOM 1311 O O . PRO A 1 168 ? 8.313 0.648 -37.422 1.00 82.12 168 PRO A O 1
ATOM 1314 N N . ILE A 1 169 ? 9.866 -0.961 -37.210 1.00 84.31 169 ILE A N 1
ATOM 1315 C CA . ILE A 1 169 ? 9.296 -1.826 -38.258 1.00 84.31 169 ILE A CA 1
ATOM 1316 C C . ILE A 1 169 ? 7.918 -2.360 -37.839 1.00 84.31 169 ILE A C 1
ATOM 1318 O O . ILE A 1 169 ? 6.953 -2.247 -38.599 1.00 84.31 169 ILE A O 1
ATOM 1322 N N . LEU A 1 170 ? 7.794 -2.902 -36.623 1.00 83.75 170 LEU A N 1
ATOM 1323 C CA . LEU A 1 170 ? 6.520 -3.399 -36.090 1.00 83.75 170 LEU A CA 1
ATOM 1324 C C . LEU A 1 170 ? 5.489 -2.279 -35.923 1.00 83.75 170 LEU A C 1
ATOM 1326 O O . LEU A 1 170 ? 4.313 -2.478 -36.228 1.00 83.75 170 LEU A O 1
ATOM 1330 N N . LEU A 1 171 ? 5.922 -1.097 -35.478 1.00 85.75 171 LEU A N 1
ATOM 1331 C CA . LEU A 1 171 ? 5.051 0.069 -35.325 1.00 85.75 171 LEU A CA 1
ATOM 1332 C C . LEU A 1 171 ? 4.533 0.546 -36.692 1.00 85.75 171 LEU A C 1
ATOM 1334 O O . LEU A 1 171 ? 3.341 0.818 -36.835 1.00 85.75 171 LEU A O 1
ATOM 1338 N N . GLY A 1 172 ? 5.390 0.554 -37.717 1.00 87.81 172 GLY A N 1
ATOM 1339 C CA . GLY A 1 172 ? 4.996 0.845 -39.096 1.00 87.81 172 GLY A CA 1
ATOM 1340 C C . GLY A 1 172 ? 3.978 -0.156 -39.650 1.00 87.81 172 GLY A C 1
ATOM 1341 O O . GLY A 1 172 ? 2.962 0.253 -40.211 1.00 87.81 172 GLY A O 1
ATOM 1342 N N . LEU A 1 173 ? 4.196 -1.457 -39.440 1.00 90.56 173 LEU A N 1
ATOM 1343 C CA . LEU A 1 173 ? 3.271 -2.511 -39.875 1.00 90.56 173 LEU A CA 1
ATOM 1344 C C . LEU A 1 173 ? 1.910 -2.390 -39.168 1.00 90.56 173 LEU A C 1
ATOM 1346 O O . LEU A 1 173 ? 0.868 -2.498 -39.812 1.00 90.56 173 LEU A O 1
ATOM 1350 N N . LEU A 1 174 ? 1.908 -2.093 -37.865 1.00 89.31 174 LEU A N 1
ATOM 1351 C CA . LEU A 1 174 ? 0.691 -1.862 -37.085 1.00 89.31 174 LEU A CA 1
ATOM 1352 C C . LEU A 1 174 ? -0.079 -0.624 -37.563 1.00 89.31 174 LEU A C 1
ATOM 1354 O O . LEU A 1 174 ? -1.298 -0.682 -37.707 1.00 89.31 174 LEU A O 1
ATOM 1358 N N . LEU A 1 175 ? 0.607 0.490 -37.834 1.00 91.75 175 LEU A N 1
ATOM 1359 C CA . LEU A 1 175 ? -0.038 1.683 -38.389 1.00 91.75 175 LEU A CA 1
ATOM 1360 C C . LEU A 1 175 ? -0.625 1.405 -39.773 1.00 91.75 175 LEU A C 1
ATOM 1362 O O . LEU A 1 175 ? -1.728 1.856 -40.068 1.00 91.75 175 LEU A O 1
ATOM 1366 N N . LEU A 1 176 ? 0.078 0.634 -40.602 1.00 93.19 176 LEU A N 1
ATOM 1367 C CA . LEU A 1 176 ? -0.386 0.263 -41.933 1.00 93.19 176 LEU A CA 1
ATOM 1368 C C . LEU A 1 176 ? -1.603 -0.669 -41.869 1.00 93.19 176 LEU A C 1
ATOM 1370 O O . LEU A 1 176 ? -2.549 -0.468 -42.626 1.00 93.19 176 LEU A O 1
ATOM 1374 N N . SER A 1 177 ? -1.634 -1.635 -40.945 1.00 89.31 177 SER A N 1
ATOM 1375 C CA . SER A 1 177 ? -2.801 -2.508 -40.754 1.00 89.31 177 SER A CA 1
ATOM 1376 C C . SER A 1 177 ? -4.017 -1.746 -40.217 1.00 89.31 177 SER A C 1
ATOM 1378 O O . SER A 1 177 ? -5.123 -1.947 -40.718 1.00 89.31 177 SER A O 1
ATOM 1380 N N . LEU A 1 178 ? -3.826 -0.814 -39.274 1.00 90.06 178 LEU A N 1
ATOM 1381 C CA . LEU A 1 178 ? -4.887 0.079 -38.792 1.00 90.06 178 LEU A CA 1
ATOM 1382 C C . LEU A 1 178 ? -5.401 1.002 -39.897 1.00 90.06 178 LEU A C 1
ATOM 1384 O O . LEU A 1 178 ? -6.608 1.184 -40.029 1.00 90.06 178 LEU A O 1
ATOM 1388 N N . LEU A 1 179 ? -4.504 1.561 -40.710 1.00 91.31 179 LEU A N 1
ATOM 1389 C CA . LEU A 1 179 ? -4.876 2.395 -41.849 1.00 91.31 179 LEU A CA 1
ATOM 1390 C C . LEU A 1 179 ? -5.650 1.582 -42.894 1.00 91.31 179 LEU A C 1
ATOM 1392 O O . LEU A 1 179 ? -6.667 2.048 -43.398 1.00 91.31 179 LEU A O 1
ATOM 1396 N N . ALA A 1 180 ? -5.206 0.360 -43.196 1.00 89.81 180 ALA A N 1
ATOM 1397 C CA . ALA A 1 180 ? -5.900 -0.540 -44.109 1.00 89.81 180 ALA A CA 1
ATOM 1398 C C . ALA A 1 180 ? -7.310 -0.875 -43.600 1.00 89.81 180 ALA A C 1
ATOM 1400 O O . ALA A 1 180 ? -8.263 -0.781 -44.369 1.00 89.81 180 ALA A O 1
ATOM 1401 N N . LEU A 1 181 ? -7.467 -1.183 -42.308 1.00 87.81 181 LEU A N 1
ATOM 1402 C CA . LEU A 1 181 ? -8.778 -1.416 -41.692 1.00 87.81 181 LEU A CA 1
ATOM 1403 C C . LEU A 1 181 ? -9.657 -0.160 -41.712 1.00 87.81 181 LEU A C 1
ATOM 1405 O O . LEU A 1 181 ? -10.813 -0.244 -42.113 1.00 87.81 181 LEU A O 1
ATOM 1409 N N . ALA A 1 182 ? -9.106 1.013 -41.395 1.00 86.50 182 ALA A N 1
ATOM 1410 C CA . ALA A 1 182 ? -9.833 2.281 -41.450 1.00 86.50 182 ALA A CA 1
ATOM 1411 C C . ALA A 1 182 ? -10.256 2.666 -42.882 1.00 86.50 182 ALA A C 1
ATOM 1413 O O . ALA A 1 182 ? -11.291 3.303 -43.082 1.00 86.50 182 ALA A O 1
ATOM 1414 N N . LEU A 1 183 ? -9.472 2.285 -43.895 1.00 83.19 183 LEU A N 1
ATOM 1415 C CA . LEU A 1 183 ? -9.824 2.463 -45.305 1.00 83.19 183 LEU A CA 1
ATOM 1416 C C . LEU A 1 183 ? -10.860 1.431 -45.774 1.00 83.19 183 LEU A C 1
ATOM 1418 O O . LEU A 1 183 ? -11.713 1.773 -46.592 1.00 83.19 183 LEU A O 1
ATOM 1422 N N . LEU A 1 184 ? -10.831 0.204 -45.245 1.00 79.81 184 LEU A N 1
ATOM 1423 C CA . LEU A 1 184 ? -11.840 -0.822 -45.527 1.00 79.81 184 LEU A CA 1
ATOM 1424 C C . LEU A 1 184 ? -13.190 -0.512 -44.857 1.00 79.81 184 LEU A C 1
ATOM 1426 O O . LEU A 1 184 ? -14.228 -0.697 -45.490 1.00 79.81 184 LEU A O 1
ATOM 1430 N N . GLU A 1 185 ? -13.196 0.019 -43.632 1.00 77.00 185 GLU A N 1
ATOM 1431 C CA . GLU A 1 185 ? -14.414 0.450 -42.919 1.00 77.00 185 GLU A CA 1
ATOM 1432 C C . GLU A 1 185 ? -15.060 1.704 -43.529 1.00 77.00 185 GLU A C 1
ATOM 1434 O O . GLU A 1 185 ? -16.242 1.964 -43.312 1.00 77.00 185 GLU A O 1
ATOM 1439 N N . ARG A 1 186 ? -14.329 2.465 -44.354 1.00 62.12 186 ARG A N 1
ATOM 1440 C CA . ARG A 1 186 ? -14.894 3.586 -45.124 1.00 62.12 186 ARG A CA 1
ATOM 1441 C C . ARG A 1 186 ? -15.779 3.158 -46.298 1.00 62.12 186 ARG A C 1
ATOM 1443 O O . ARG A 1 186 ? -16.400 4.030 -46.906 1.00 62.12 186 ARG A O 1
ATOM 1450 N N . LYS A 1 187 ? -15.869 1.868 -46.644 1.00 55.91 187 LYS A N 1
ATOM 1451 C CA . LYS A 1 187 ? -16.823 1.409 -47.663 1.00 55.91 187 LYS A CA 1
ATOM 1452 C C . LYS A 1 187 ? -18.219 1.328 -47.015 1.00 55.91 187 LYS A C 1
ATOM 1454 O O . LYS A 1 187 ? -18.396 0.500 -46.124 1.00 55.91 187 LYS A O 1
ATOM 1459 N N . PRO A 1 188 ? -19.194 2.180 -47.398 1.00 57.78 188 PRO A N 1
ATOM 1460 C CA . PRO A 1 188 ? -20.507 2.190 -46.753 1.00 57.78 188 PRO A CA 1
ATOM 1461 C C . PRO A 1 188 ? -21.182 0.817 -46.898 1.00 57.78 188 PRO A C 1
ATOM 1463 O O . PRO A 1 188 ? -20.913 0.119 -47.885 1.00 57.78 188 PRO A O 1
ATOM 1466 N N . PRO A 1 189 ? -22.035 0.408 -45.934 1.00 61.19 189 PRO A N 1
ATOM 1467 C CA . PRO A 1 189 ? -22.736 -0.869 -46.012 1.00 61.19 189 PRO A CA 1
ATOM 1468 C C . PRO A 1 189 ? -23.479 -0.951 -47.350 1.00 61.19 189 PRO A C 1
ATOM 1470 O O . PRO A 1 189 ? -23.993 0.077 -47.802 1.00 61.19 189 PRO A O 1
ATOM 1473 N N . PRO A 1 190 ? -23.546 -2.131 -47.999 1.00 58.81 190 PRO A N 1
ATOM 1474 C CA . PRO A 1 190 ? -24.391 -2.286 -49.170 1.00 58.81 190 PRO A CA 1
ATOM 1475 C C . PRO A 1 190 ? -25.809 -1.923 -48.738 1.00 58.81 190 PRO A C 1
ATOM 1477 O O . PRO A 1 190 ? -26.429 -2.622 -47.936 1.00 58.81 190 PRO A O 1
ATOM 1480 N N . THR A 1 191 ? -26.295 -0.780 -49.215 1.00 53.84 191 THR A N 1
ATOM 1481 C CA . THR A 1 191 ? -27.701 -0.424 -49.133 1.00 53.84 191 THR A CA 1
ATOM 1482 C C . THR A 1 191 ? -28.451 -1.531 -49.847 1.00 53.84 191 THR A C 1
ATOM 1484 O O . THR A 1 191 ? -28.401 -1.628 -51.072 1.00 53.84 191 THR A O 1
ATOM 1487 N N . GLY A 1 192 ? -29.089 -2.399 -49.060 1.00 60.75 192 GLY A N 1
ATOM 1488 C CA . GLY A 1 192 ? -30.145 -3.259 -49.555 1.00 60.75 192 GLY A CA 1
ATOM 1489 C C . GLY A 1 192 ? -31.161 -2.383 -50.277 1.00 60.75 192 GLY A C 1
ATOM 1490 O O . GLY A 1 192 ? -31.601 -1.360 -49.751 1.00 60.75 192 GLY A O 1
ATOM 1491 N N . GLY A 1 193 ? -31.475 -2.765 -51.504 1.00 49.69 193 GLY A N 1
ATOM 1492 C CA . GLY A 1 193 ? -32.399 -2.047 -52.356 1.00 49.69 193 GLY A CA 1
ATOM 1493 C C . GLY A 1 193 ? -32.744 -2.900 -53.565 1.00 49.69 193 GLY A C 1
ATOM 1494 O O . GLY A 1 193 ? -31.991 -2.880 -54.531 1.00 49.69 193 GLY A O 1
ATOM 1495 N N . ALA A 1 194 ? -33.901 -3.563 -53.443 1.00 38.88 194 ALA A N 1
ATOM 1496 C CA . ALA A 1 194 ? -34.679 -4.306 -54.443 1.00 38.88 194 ALA A CA 1
ATOM 1497 C C . ALA A 1 194 ? -34.114 -5.651 -54.928 1.00 38.88 194 ALA A C 1
ATOM 1499 O O . ALA A 1 194 ? -33.106 -5.674 -55.664 1.00 38.88 194 ALA A O 1
#

pLDDT: mean 77.93, std 14.29, range [38.88, 94.31]